Protein AF-A0A9X8MH24-F1 (afdb_monomer_lite)

Radius of gyration: 33.84 Å; chains: 1; bounding box: 74×64×94 Å

pLDDT: mean 85.27, std 13.79, range [36.75, 98.56]

Sequence (256 aa):
MKVTTANVTRLTLTELAEFSLDPVTVILEDYAKGQGKIIIECYGSSWSSYWGAMGGRSVAQFFIDCDSDYLIGCMSHVSQKRFDSEALKQVMKRALLAARRDYSMWGKSPASVDRFQLLPLDAGAARNAFDELDSIYDGYEFYNLPSHLMEAFFGIDWMTYASQYGQVPNDDYLYLERIVKAVQAGLAESLKSASNMAENEAQDPVKAKFLLDFAEYLRAEAERIGNGHQAGLLYAADRAAAQAYQADRSLIPSRQ

Secondary structure (DSSP, 8-state):
--------EEEEE---GGGT---EEEEEEEEETTEEEEEEEETTEEEEEEES--TT--HHHHHHHS-HHHHHHHH----SEEE-HHHHHHHHHHHHHHHHH-GGGTTS--TT-TT-------HHHHHHHHHHHHHS-TT--GGGS-HHHHHHHH-TTHHHHHHHHTEEE-HHHHHHHHHHHHHHHHHHHHHHHHHHHHHHHHS-HHHHHHHHHHHHHHHHHHHHS-TTSHHHHHHHHHHHHHHHHHH-GGGSPP--

Organism: NCBI:txid243924

Structure (mmCIF, N/CA/C/O backbone):
data_AF-A0A9X8MH24-F1
#
_entry.id   AF-A0A9X8MH24-F1
#
loop_
_atom_site.group_PDB
_atom_site.id
_atom_site.type_symbol
_atom_site.label_atom_id
_atom_site.label_alt_id
_atom_site.label_comp_id
_atom_site.label_asym_id
_atom_site.label_entity_id
_atom_site.label_seq_id
_atom_site.pdbx_PDB_ins_code
_atom_site.Cartn_x
_atom_site.Cartn_y
_atom_site.Cartn_z
_atom_site.occupancy
_atom_site.B_iso_or_equiv
_atom_site.auth_seq_id
_atom_site.auth_comp_id
_atom_site.auth_asym_id
_atom_site.auth_atom_id
_atom_site.pdbx_PDB_model_num
ATOM 1 N N . MET A 1 1 ? -17.963 28.068 18.182 1.00 75.31 1 MET A N 1
ATOM 2 C CA . MET A 1 1 ? -17.110 26.873 18.003 1.00 75.31 1 MET A CA 1
ATOM 3 C C . MET A 1 1 ? -17.752 25.723 18.757 1.00 75.31 1 MET A C 1
ATOM 5 O O . MET A 1 1 ? -18.068 25.909 19.924 1.00 75.31 1 MET A O 1
ATOM 9 N N . LYS A 1 2 ? -18.004 24.586 18.100 1.00 83.19 2 LYS A N 1
ATOM 10 C CA . LYS A 1 2 ? -18.489 23.368 18.763 1.00 83.19 2 LYS A CA 1
ATOM 11 C C . LYS A 1 2 ? -17.319 22.393 18.845 1.00 83.19 2 LYS A C 1
ATOM 13 O O . LYS A 1 2 ? -16.708 22.116 17.820 1.00 83.19 2 LYS A O 1
ATOM 18 N N . VAL A 1 3 ? -17.000 21.931 20.049 1.00 90.31 3 VAL A N 1
ATOM 19 C CA . VAL A 1 3 ? -15.934 20.954 20.303 1.00 90.31 3 VAL A CA 1
ATOM 20 C C . VAL A 1 3 ? -16.594 19.627 20.646 1.00 90.31 3 VAL A C 1
ATOM 22 O O . VAL A 1 3 ? -17.512 19.590 21.465 1.00 90.31 3 VAL A O 1
ATOM 25 N N . THR A 1 4 ? -16.154 18.555 19.998 1.00 87.75 4 THR A N 1
ATOM 26 C CA . THR A 1 4 ? -16.614 17.187 20.250 1.00 87.75 4 THR A CA 1
ATOM 27 C C . THR A 1 4 ? -15.407 16.288 20.453 1.00 87.75 4 THR A C 1
ATOM 29 O O . THR A 1 4 ? -14.382 16.478 19.803 1.00 87.75 4 THR A O 1
ATOM 32 N N . THR A 1 5 ? -15.532 15.319 21.351 1.00 86.19 5 THR A N 1
ATOM 33 C CA . THR A 1 5 ? -14.516 14.298 21.614 1.00 86.19 5 THR A CA 1
ATOM 34 C C . THR A 1 5 ? -14.983 12.958 21.053 1.00 86.19 5 THR A C 1
ATOM 36 O O . THR A 1 5 ? -16.178 12.658 21.073 1.00 86.19 5 THR A O 1
ATOM 39 N N . ALA A 1 6 ? -14.046 12.164 20.543 1.00 86.25 6 ALA A N 1
ATOM 40 C CA . ALA A 1 6 ? -14.285 10.821 20.024 1.00 86.25 6 ALA A CA 1
ATOM 41 C C . ALA A 1 6 ? -13.179 9.877 20.511 1.00 86.25 6 ALA A C 1
ATOM 43 O O . ALA A 1 6 ? -12.064 10.318 20.796 1.00 86.25 6 ALA A O 1
ATOM 44 N N . ASN A 1 7 ? -13.503 8.590 20.625 1.00 87.62 7 ASN A N 1
ATOM 45 C CA . ASN A 1 7 ? -12.527 7.545 20.916 1.00 87.62 7 ASN A CA 1
ATOM 46 C C . ASN A 1 7 ? -12.036 6.947 19.598 1.00 87.62 7 ASN A C 1
ATOM 48 O O . ASN A 1 7 ? -12.841 6.677 18.710 1.00 87.62 7 ASN A O 1
ATOM 52 N N . VAL A 1 8 ? -10.731 6.707 19.506 1.00 93.69 8 VAL A N 1
ATOM 53 C CA . VAL A 1 8 ? -10.097 6.074 18.345 1.00 93.69 8 VAL A CA 1
ATOM 54 C C . VAL A 1 8 ? -9.348 4.826 18.783 1.00 93.69 8 VAL A C 1
ATOM 56 O O . VAL A 1 8 ? -8.803 4.773 19.889 1.00 93.69 8 VAL A O 1
ATOM 59 N N . THR A 1 9 ? -9.288 3.827 17.911 1.00 94.69 9 THR A N 1
ATOM 60 C CA . THR A 1 9 ? -8.440 2.654 18.127 1.00 94.69 9 THR A CA 1
ATOM 61 C C . THR A 1 9 ? -7.095 2.911 17.475 1.00 94.69 9 THR A C 1
ATOM 63 O O . THR A 1 9 ? -7.018 3.110 16.266 1.00 94.69 9 THR A O 1
ATOM 66 N N . ARG A 1 10 ? -6.026 2.901 18.273 1.00 96.75 10 ARG A N 1
ATOM 67 C CA . ARG A 1 10 ? -4.652 3.018 17.783 1.00 96.75 10 ARG A CA 1
ATOM 68 C C . ARG A 1 10 ? -3.931 1.688 17.953 1.00 96.75 10 ARG A C 1
ATOM 70 O O . ARG A 1 10 ? -3.832 1.183 19.067 1.00 96.75 10 ARG A O 1
ATOM 77 N N . LEU A 1 11 ? -3.395 1.168 16.859 1.00 96.88 11 LEU A N 1
ATOM 78 C CA . LEU A 1 11 ? -2.542 -0.012 16.815 1.00 96.88 11 LEU A CA 1
ATOM 79 C C . LEU A 1 11 ? -1.128 0.410 16.416 1.00 96.88 11 LEU A C 1
ATOM 81 O O . LEU A 1 11 ? -0.948 1.276 15.561 1.00 96.88 11 LEU A O 1
ATOM 85 N N . THR A 1 12 ? -0.131 -0.224 17.021 1.00 97.62 12 THR A N 1
ATOM 86 C CA . THR A 1 12 ? 1.262 -0.132 16.577 1.00 97.62 12 THR A CA 1
ATOM 87 C C . THR A 1 12 ? 1.673 -1.526 16.131 1.00 97.62 12 THR A C 1
ATOM 89 O O . THR A 1 12 ? 1.706 -2.443 16.948 1.00 97.62 12 THR A O 1
ATOM 92 N N . LEU A 1 13 ? 1.958 -1.688 14.845 1.00 97.75 13 LEU A N 1
ATOM 93 C CA . LEU A 1 13 ? 2.439 -2.932 14.262 1.00 97.75 13 LEU A CA 1
ATOM 94 C C . LEU A 1 13 ? 3.968 -2.910 14.276 1.00 97.75 13 LEU A C 1
ATOM 96 O O . LEU A 1 13 ? 4.592 -2.023 13.692 1.00 97.75 13 LEU A O 1
ATOM 100 N N . THR A 1 14 ? 4.565 -3.870 14.971 1.00 96.44 14 THR A N 1
ATOM 101 C CA . THR A 1 14 ? 6.017 -4.039 15.102 1.00 96.44 14 THR A CA 1
ATOM 102 C C . THR A 1 14 ? 6.442 -5.389 14.533 1.00 96.44 14 THR A C 1
ATOM 104 O O . THR A 1 14 ? 5.598 -6.191 14.150 1.00 96.44 14 THR A O 1
ATOM 107 N N . GLU A 1 15 ? 7.753 -5.641 14.470 1.00 95.50 15 GLU A N 1
ATOM 108 C CA . GLU A 1 15 ? 8.309 -6.927 14.007 1.00 95.50 15 GLU A CA 1
ATOM 109 C C . GLU A 1 15 ? 7.929 -7.282 12.553 1.00 95.50 15 GLU A C 1
ATOM 111 O O . GLU A 1 15 ? 7.797 -8.441 12.176 1.00 95.50 15 GLU A O 1
ATOM 116 N N . LEU A 1 16 ? 7.819 -6.267 11.690 1.00 95.75 16 LEU A N 1
ATOM 117 C CA . LEU A 1 16 ? 7.390 -6.388 10.290 1.00 95.75 16 LEU A CA 1
ATOM 118 C C . LEU A 1 16 ? 8.526 -6.777 9.325 1.00 95.75 16 LEU A C 1
ATOM 120 O O . LEU A 1 16 ? 8.563 -6.334 8.175 1.00 95.75 16 LEU A O 1
ATOM 124 N N . ALA A 1 17 ? 9.463 -7.612 9.780 1.00 92.12 17 ALA A N 1
ATOM 125 C CA . ALA A 1 17 ? 10.618 -8.025 8.980 1.00 92.12 17 ALA A CA 1
ATOM 126 C C . ALA A 1 17 ? 10.202 -8.766 7.694 1.00 92.12 17 ALA A C 1
ATOM 128 O O . ALA A 1 17 ? 10.813 -8.559 6.648 1.00 92.12 17 ALA A O 1
ATOM 129 N N . GLU A 1 18 ? 9.118 -9.550 7.745 1.00 94.25 18 GLU A N 1
ATOM 130 C CA . GLU A 1 18 ? 8.542 -10.239 6.578 1.00 94.25 18 GLU A CA 1
ATOM 131 C C . GLU A 1 18 ? 8.136 -9.264 5.461 1.00 94.25 18 GLU A C 1
ATOM 133 O O . GLU A 1 18 ? 8.341 -9.539 4.281 1.00 94.25 18 GLU A O 1
ATOM 138 N N . PHE A 1 19 ? 7.633 -8.084 5.827 1.00 94.56 19 PHE A N 1
ATOM 139 C CA . PHE A 1 19 ? 7.246 -7.040 4.878 1.00 94.56 19 PHE A CA 1
ATOM 140 C C . PHE A 1 19 ? 8.411 -6.099 4.532 1.00 94.56 19 PHE A C 1
ATOM 142 O O . PHE A 1 19 ? 8.291 -5.268 3.629 1.00 94.56 19 PHE A O 1
ATOM 149 N N . SER A 1 20 ? 9.553 -6.223 5.220 1.00 95.69 20 SER A N 1
ATOM 150 C CA . SER A 1 20 ? 10.682 -5.287 5.131 1.00 95.69 20 SER A CA 1
ATOM 151 C C . SER A 1 20 ? 10.230 -3.833 5.334 1.00 95.69 20 SER A C 1
ATOM 153 O O . SER A 1 20 ? 10.484 -2.972 4.486 1.00 95.69 20 SER A O 1
ATOM 155 N N . LEU A 1 21 ? 9.498 -3.596 6.429 1.00 97.06 21 LEU A N 1
ATOM 156 C CA . LEU A 1 21 ? 8.941 -2.296 6.808 1.00 97.06 21 LEU A CA 1
ATOM 157 C C . LEU A 1 21 ? 9.417 -1.854 8.192 1.00 97.06 21 LEU A C 1
ATOM 159 O O . LEU A 1 21 ? 9.656 -2.674 9.081 1.00 97.06 21 LEU A O 1
ATOM 163 N N . ASP A 1 22 ? 9.464 -0.538 8.378 1.00 96.38 22 ASP A N 1
ATOM 164 C CA . ASP A 1 22 ? 9.492 0.095 9.694 1.00 96.38 22 ASP A CA 1
ATOM 165 C C . ASP A 1 22 ? 8.182 -0.161 10.462 1.00 96.38 22 ASP A C 1
ATOM 167 O O . ASP A 1 22 ? 7.175 -0.552 9.863 1.00 96.38 22 ASP A O 1
ATOM 171 N N . PRO A 1 23 ? 8.151 0.074 11.788 1.00 97.56 23 PRO A N 1
ATOM 172 C CA . PRO A 1 23 ? 6.915 0.001 12.554 1.00 97.56 23 PRO A CA 1
ATOM 173 C C . PRO A 1 23 ? 5.806 0.873 11.956 1.00 97.56 23 PRO A C 1
ATOM 175 O O . PRO A 1 23 ? 6.010 2.058 11.680 1.00 97.56 23 PRO A O 1
ATOM 178 N N . VAL A 1 24 ? 4.616 0.290 11.813 1.00 98.50 24 VAL A N 1
ATOM 179 C CA . VAL A 1 24 ? 3.450 0.956 11.223 1.00 98.50 24 VAL A CA 1
ATOM 180 C C . VAL A 1 24 ? 2.471 1.328 12.329 1.00 98.50 24 VAL A C 1
ATOM 182 O O . VAL A 1 24 ? 2.036 0.474 13.100 1.00 98.50 24 VAL A O 1
ATOM 185 N N . THR A 1 25 ? 2.088 2.599 12.414 1.00 98.56 25 THR A N 1
ATOM 186 C CA . THR A 1 25 ? 0.992 3.037 13.290 1.00 98.56 25 THR A CA 1
ATOM 187 C C . THR A 1 25 ? -0.302 3.081 12.491 1.00 98.56 25 THR A C 1
ATOM 189 O O . THR A 1 25 ? -0.350 3.677 11.421 1.00 98.56 25 THR A O 1
ATOM 192 N N . VAL A 1 26 ? -1.364 2.482 13.022 1.00 98.50 26 VAL A N 1
ATOM 193 C CA . VAL A 1 26 ? -2.697 2.479 12.413 1.00 98.50 26 VAL A CA 1
ATOM 194 C C . VAL A 1 26 ? -3.685 3.095 13.391 1.00 98.50 26 VAL A C 1
ATOM 196 O O . VAL A 1 26 ? -3.779 2.663 14.538 1.00 98.50 26 VAL A O 1
ATOM 199 N N . ILE A 1 27 ? -4.430 4.100 12.949 1.00 98.25 27 ILE A N 1
ATOM 200 C CA . ILE A 1 27 ? -5.485 4.751 13.725 1.00 98.25 27 ILE A CA 1
ATOM 201 C C . ILE A 1 27 ? -6.802 4.541 12.988 1.00 98.25 27 ILE A C 1
ATOM 203 O O . ILE A 1 27 ? -6.923 4.873 11.810 1.00 98.25 27 ILE A O 1
ATOM 207 N N . LEU A 1 28 ? -7.782 3.991 13.693 1.00 97.25 28 LEU A N 1
ATOM 208 C CA . LEU A 1 28 ? -9.110 3.675 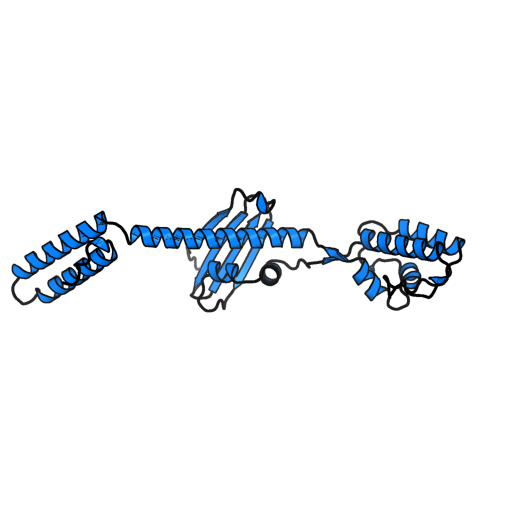13.186 1.00 97.25 28 LEU A CA 1
ATOM 209 C C . LEU A 1 28 ? -10.141 4.516 13.932 1.00 97.25 28 LEU A C 1
ATOM 211 O O . LEU A 1 28 ? -10.119 4.599 15.164 1.00 97.25 28 LEU A O 1
ATOM 215 N N . GLU A 1 29 ? -11.066 5.098 13.182 1.00 96.12 29 GLU A N 1
ATOM 216 C CA . GLU A 1 29 ? -12.185 5.857 13.723 1.00 96.12 29 GLU A CA 1
ATOM 217 C C . GLU A 1 29 ? -13.474 5.454 12.999 1.00 96.12 29 GLU A C 1
ATOM 219 O O . GLU A 1 29 ? -13.671 5.781 11.829 1.00 96.12 29 GLU A O 1
ATOM 224 N N . ASP A 1 30 ? -14.356 4.731 13.690 1.00 94.31 30 ASP A N 1
ATOM 225 C CA . ASP A 1 30 ? -15.700 4.411 13.205 1.00 94.31 30 ASP A CA 1
ATOM 226 C C . ASP A 1 30 ? -16.673 5.523 13.633 1.00 94.31 30 ASP A C 1
ATOM 228 O O . ASP A 1 30 ? -17.050 5.627 14.801 1.00 94.31 30 ASP A O 1
ATOM 232 N N . TYR A 1 31 ? -17.094 6.368 12.688 1.00 90.81 31 TYR A N 1
ATOM 233 C CA . TYR A 1 31 ? -17.999 7.494 12.954 1.00 90.81 31 TYR A CA 1
ATOM 234 C C . TYR A 1 31 ? -19.448 7.050 13.163 1.00 90.81 31 TYR A C 1
ATOM 236 O O . TYR A 1 31 ? -20.174 7.601 13.990 1.00 90.81 31 TYR A O 1
ATOM 244 N N . ALA A 1 32 ? -19.889 6.077 12.369 1.00 89.75 32 ALA A N 1
ATOM 245 C CA . ALA A 1 32 ? -21.222 5.496 12.422 1.00 89.75 32 ALA A CA 1
ATOM 246 C C . ALA A 1 32 ? -21.198 4.104 11.783 1.00 89.75 32 ALA A C 1
ATOM 248 O O . ALA A 1 32 ? -20.208 3.687 11.185 1.00 89.75 32 ALA A O 1
ATOM 249 N N . LYS A 1 33 ? -22.315 3.374 11.856 1.00 89.44 33 LYS A N 1
ATOM 250 C CA . LYS A 1 33 ? -22.421 2.067 11.201 1.00 89.44 33 LYS A CA 1
ATOM 251 C C . LYS A 1 33 ? -22.147 2.199 9.697 1.00 89.44 33 LYS A C 1
ATOM 253 O O . LYS A 1 33 ? -22.919 2.827 8.976 1.00 89.44 33 LYS A O 1
ATOM 258 N N . GLY A 1 34 ? -21.069 1.570 9.230 1.00 93.00 34 GLY A N 1
ATOM 259 C CA . GLY A 1 34 ? -20.639 1.629 7.836 1.00 93.00 34 GLY A CA 1
ATOM 260 C C . GLY A 1 34 ? -19.951 2.935 7.421 1.00 93.00 34 GLY A C 1
ATOM 261 O O . GLY A 1 34 ? -19.809 3.150 6.219 1.00 93.00 34 GLY A O 1
ATOM 262 N N . GLN A 1 35 ? -19.547 3.792 8.365 1.00 96.06 35 GLN A N 1
ATOM 263 C CA . GLN A 1 35 ? -18.816 5.034 8.100 1.00 96.06 35 GLN A CA 1
ATOM 264 C C . GLN A 1 35 ? -17.586 5.131 8.993 1.00 96.06 35 GLN A C 1
ATOM 266 O O . GLN A 1 35 ? -17.705 5.042 10.213 1.00 96.06 35 GLN A O 1
ATOM 271 N N . GLY A 1 36 ? -16.418 5.363 8.404 1.00 96.56 36 GLY A N 1
ATOM 272 C CA . GLY A 1 36 ? -15.190 5.413 9.181 1.00 96.56 36 GLY A CA 1
ATOM 273 C C . GLY A 1 36 ? -13.986 5.892 8.395 1.00 96.56 36 GLY A C 1
ATOM 274 O O . GLY A 1 36 ? -14.029 6.054 7.173 1.00 96.56 36 GLY A O 1
ATOM 275 N N . LYS A 1 37 ? -12.912 6.145 9.132 1.00 97.38 37 LYS A N 1
ATOM 276 C CA . LYS A 1 37 ? -11.639 6.641 8.630 1.00 97.38 37 LYS A CA 1
ATOM 277 C C . LYS A 1 37 ? -10.501 5.782 9.157 1.00 97.38 37 LYS A C 1
ATOM 279 O O . LYS A 1 37 ? -10.523 5.339 10.305 1.00 97.38 37 LYS A O 1
ATOM 284 N N . ILE A 1 38 ? -9.495 5.595 8.313 1.00 98.31 38 ILE A N 1
ATOM 285 C CA . ILE A 1 38 ? -8.201 5.046 8.704 1.00 98.31 38 ILE A CA 1
ATOM 286 C C . ILE A 1 38 ? -7.111 6.088 8.475 1.00 98.31 38 ILE A C 1
ATOM 288 O O . ILE A 1 38 ? -7.168 6.867 7.518 1.00 98.31 38 ILE A O 1
ATOM 292 N N . ILE A 1 39 ? -6.123 6.100 9.361 1.00 98.50 39 ILE A N 1
ATOM 293 C CA . ILE A 1 39 ? -4.852 6.798 9.184 1.00 98.50 39 ILE A CA 1
ATOM 294 C C . ILE A 1 39 ? -3.750 5.765 9.396 1.00 98.50 39 ILE A C 1
ATOM 296 O O . ILE A 1 39 ? -3.767 5.039 10.389 1.00 98.50 39 ILE A O 1
ATOM 300 N N . ILE A 1 40 ? -2.816 5.687 8.459 1.00 98.56 40 ILE A N 1
ATOM 301 C CA . ILE A 1 40 ? -1.670 4.784 8.497 1.00 98.56 40 ILE A CA 1
ATOM 302 C C . ILE A 1 40 ? -0.416 5.641 8.448 1.00 98.56 40 ILE A C 1
ATOM 304 O O . ILE A 1 40 ? -0.287 6.488 7.570 1.00 98.56 40 ILE A O 1
ATOM 308 N N . GLU A 1 41 ? 0.509 5.415 9.370 1.00 98.44 41 GLU A N 1
ATOM 309 C CA . GLU A 1 41 ? 1.784 6.120 9.436 1.00 98.44 41 GLU A CA 1
ATOM 310 C C . GLU A 1 41 ? 2.930 5.115 9.389 1.00 98.44 41 GLU A C 1
ATOM 312 O O . GLU A 1 41 ? 2.933 4.129 10.129 1.00 98.44 41 GLU A O 1
ATOM 317 N N . CYS A 1 42 ? 3.911 5.373 8.528 1.00 97.88 42 CYS A N 1
ATOM 318 C CA . CYS A 1 42 ? 5.121 4.568 8.400 1.00 97.88 42 CYS A CA 1
ATOM 319 C C . CYS A 1 42 ? 6.266 5.460 7.912 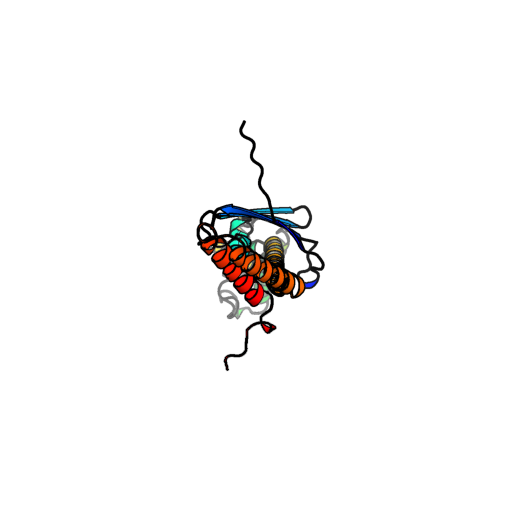1.00 97.88 42 CYS A C 1
ATOM 321 O O . CYS A 1 42 ? 6.078 6.251 6.989 1.00 97.88 42 CYS A O 1
ATOM 323 N N . TYR A 1 43 ? 7.437 5.354 8.546 1.00 93.88 43 TYR A N 1
ATOM 324 C CA . TYR A 1 43 ? 8.664 6.081 8.183 1.00 93.88 43 TYR A CA 1
ATOM 325 C C . TYR A 1 43 ? 8.453 7.575 7.842 1.00 93.88 43 TYR A C 1
ATOM 327 O O . TYR A 1 43 ? 8.752 8.050 6.748 1.00 93.88 43 TYR A O 1
ATOM 335 N N . GLY A 1 44 ? 7.863 8.335 8.772 1.00 92.44 44 GLY A N 1
ATOM 336 C CA . GLY A 1 44 ? 7.637 9.781 8.610 1.00 92.44 44 GLY A CA 1
ATOM 337 C C . GLY A 1 44 ? 6.569 10.175 7.580 1.00 92.44 44 GLY A C 1
ATOM 338 O O . GLY A 1 44 ? 6.290 11.361 7.427 1.00 92.44 44 GLY A O 1
ATOM 339 N N . SER A 1 45 ? 5.951 9.202 6.909 1.00 96.44 45 SER A N 1
ATOM 340 C CA . SER A 1 45 ? 4.843 9.399 5.976 1.00 96.44 45 SER A CA 1
ATOM 341 C C . SER A 1 45 ? 3.515 9.004 6.618 1.00 96.44 45 SER A C 1
ATOM 343 O O . SER A 1 45 ? 3.473 8.164 7.519 1.00 96.44 45 SER A O 1
ATOM 345 N N . SER A 1 46 ? 2.425 9.619 6.156 1.00 97.50 46 SER A N 1
ATOM 346 C CA . SER A 1 46 ? 1.068 9.349 6.632 1.00 97.50 46 SER A CA 1
ATOM 347 C C . SER A 1 46 ? 0.090 9.324 5.465 1.00 97.50 46 SER A C 1
ATOM 349 O O . SER A 1 46 ? 0.122 10.196 4.595 1.00 97.50 46 SER A O 1
ATOM 351 N N . TRP A 1 47 ? -0.798 8.337 5.473 1.00 98.19 47 TRP A N 1
ATOM 352 C CA . TRP A 1 47 ? -1.869 8.171 4.502 1.00 98.19 47 TRP A CA 1
ATOM 353 C C . TRP A 1 47 ? -3.191 8.052 5.237 1.00 98.19 47 TRP A C 1
ATOM 355 O O . TRP A 1 47 ? -3.274 7.430 6.294 1.00 98.19 47 TRP A O 1
ATOM 365 N N . SER A 1 48 ? -4.249 8.635 4.683 1.00 97.69 48 SER A N 1
ATOM 366 C CA . SER A 1 48 ? -5.571 8.523 5.286 1.00 97.69 48 SER A CA 1
ATOM 367 C C . SER A 1 48 ? -6.644 8.372 4.233 1.00 97.69 48 SER A C 1
ATOM 369 O O . SER A 1 48 ? -6.542 8.952 3.153 1.00 97.69 48 SER A O 1
ATOM 371 N N . SER A 1 49 ? -7.684 7.619 4.568 1.00 98.00 49 SER A N 1
ATOM 372 C CA . SER A 1 49 ? -8.864 7.511 3.725 1.00 98.00 49 SER A CA 1
ATOM 373 C C . SER A 1 49 ? -10.124 7.372 4.562 1.00 98.00 49 SER A C 1
ATOM 375 O O . SER A 1 49 ? -10.086 6.902 5.702 1.00 98.00 49 SER A O 1
ATOM 377 N N . TYR A 1 50 ? -11.231 7.836 3.994 1.00 97.69 50 TYR A N 1
ATOM 378 C CA . TYR A 1 50 ? -12.551 7.825 4.602 1.00 97.69 50 TYR A CA 1
ATOM 379 C C . TYR A 1 50 ? -13.527 7.100 3.686 1.00 97.69 50 TYR A C 1
ATOM 381 O O . TYR A 1 50 ? -13.571 7.355 2.481 1.00 97.69 50 TYR A O 1
ATOM 389 N N . TRP A 1 51 ? -14.381 6.278 4.286 1.00 97.75 51 TRP A N 1
ATOM 390 C CA . TRP A 1 51 ? -15.466 5.602 3.595 1.00 97.75 51 TRP A CA 1
ATOM 391 C C . TRP A 1 51 ? -16.792 5.911 4.277 1.00 97.75 51 TRP A C 1
ATOM 393 O O . TRP A 1 51 ? -16.954 5.693 5.475 1.00 97.75 51 TRP A O 1
ATOM 403 N N . GLY A 1 52 ? -17.763 6.388 3.494 1.00 96.31 52 GLY A N 1
ATOM 404 C CA . GLY A 1 52 ? -19.122 6.688 3.962 1.00 96.31 52 GLY A CA 1
ATOM 405 C C . GLY A 1 52 ? -20.146 5.569 3.729 1.00 96.31 52 GLY A C 1
ATOM 406 O O . GLY A 1 52 ? -21.313 5.733 4.080 1.00 96.31 52 GLY A O 1
ATOM 407 N N . ALA A 1 53 ? -19.746 4.463 3.095 1.00 93.56 53 ALA A N 1
ATOM 408 C CA . ALA A 1 53 ? -20.651 3.384 2.696 1.00 93.56 53 ALA A CA 1
ATOM 409 C C . ALA A 1 53 ? -19.970 2.000 2.728 1.00 93.56 53 ALA A C 1
ATOM 411 O O . ALA A 1 53 ? -19.792 1.352 1.702 1.00 93.56 53 ALA A O 1
ATOM 412 N N . MET A 1 54 ? -19.610 1.516 3.918 1.00 95.62 54 MET A N 1
ATOM 413 C CA . MET A 1 54 ? -18.909 0.232 4.112 1.00 95.62 54 MET A CA 1
ATOM 414 C C . MET A 1 54 ? -19.842 -0.985 4.282 1.00 95.62 54 MET A C 1
ATOM 416 O O . MET A 1 54 ? -19.402 -2.073 4.658 1.00 95.62 54 MET A O 1
ATOM 420 N N . GLY A 1 55 ? -21.147 -0.837 4.023 1.00 89.94 55 GLY A N 1
ATOM 421 C CA . GLY A 1 55 ? -22.113 -1.945 4.120 1.00 89.94 55 GLY A CA 1
ATOM 422 C C . GLY A 1 55 ? -22.379 -2.424 5.553 1.00 89.94 55 GLY A C 1
ATOM 423 O O . GLY A 1 55 ? -22.708 -3.582 5.774 1.00 89.94 55 GLY A O 1
ATOM 424 N N . GLY A 1 56 ? -22.210 -1.541 6.541 1.00 90.88 56 GLY A N 1
ATOM 425 C CA . GLY A 1 56 ? -22.427 -1.840 7.959 1.00 90.88 56 GLY A CA 1
ATOM 426 C C . GLY A 1 56 ? -21.257 -2.509 8.684 1.00 90.88 56 GLY A C 1
ATOM 427 O O . GLY A 1 56 ? -21.385 -2.755 9.882 1.00 90.88 56 GLY A O 1
ATOM 428 N N . ARG A 1 57 ? -20.146 -2.755 7.982 1.00 93.38 57 ARG A N 1
ATOM 429 C CA . ARG A 1 57 ? -18.856 -3.172 8.549 1.00 93.38 57 ARG A CA 1
ATOM 430 C C . ARG A 1 57 ? -18.179 -2.024 9.303 1.00 93.38 57 ARG A C 1
ATOM 432 O O . ARG A 1 57 ? -18.469 -0.856 9.023 1.00 93.38 57 ARG A O 1
ATOM 439 N N . SER A 1 58 ? -17.276 -2.365 10.222 1.00 94.81 58 SER A N 1
ATOM 440 C CA . SER A 1 58 ? -16.293 -1.407 10.745 1.00 94.81 58 SER A CA 1
ATOM 441 C C . SER A 1 58 ? -15.222 -1.106 9.699 1.00 94.81 58 SER A C 1
ATOM 443 O O . SER A 1 58 ? -15.039 -1.872 8.746 1.00 94.81 58 SER A O 1
ATOM 445 N N . VAL A 1 59 ? -14.476 -0.019 9.891 1.00 96.81 59 VAL A N 1
ATOM 446 C CA . VAL A 1 59 ? -13.360 0.335 9.006 1.00 96.81 59 VAL A CA 1
ATOM 447 C C . VAL A 1 59 ? -12.292 -0.761 8.964 1.00 96.81 59 VAL A C 1
ATOM 449 O O . VAL A 1 59 ? -11.777 -1.058 7.892 1.00 96.81 59 VAL A O 1
ATOM 452 N N . ALA A 1 60 ? -12.023 -1.438 10.086 1.00 97.00 60 ALA A N 1
ATOM 453 C CA . ALA A 1 60 ? -11.064 -2.542 10.131 1.00 97.00 60 ALA A CA 1
ATOM 454 C C . ALA A 1 60 ? -11.499 -3.723 9.249 1.00 97.00 60 ALA A C 1
ATOM 456 O O . ALA A 1 60 ? -10.716 -4.210 8.440 1.00 97.00 60 ALA A O 1
ATOM 457 N N . GLN A 1 61 ? -12.758 -4.152 9.375 1.00 96.81 61 GLN A N 1
ATOM 458 C CA . GLN A 1 61 ? -13.319 -5.238 8.564 1.00 96.81 61 GLN A CA 1
ATOM 459 C C . GLN A 1 61 ? -13.323 -4.872 7.079 1.00 96.81 61 GLN A C 1
ATOM 461 O O . GLN A 1 61 ? -12.894 -5.655 6.241 1.00 96.81 61 GLN A O 1
ATOM 466 N N . PHE A 1 62 ? -13.771 -3.656 6.761 1.00 97.44 62 PHE A N 1
ATOM 467 C CA . PHE A 1 62 ? -13.796 -3.165 5.391 1.00 97.44 62 PHE A CA 1
ATOM 468 C C . PHE A 1 62 ? -12.397 -3.151 4.761 1.00 97.44 62 PHE A C 1
ATOM 470 O O . PHE A 1 62 ? -12.234 -3.613 3.637 1.00 97.44 62 PHE A O 1
ATOM 477 N N . PHE A 1 63 ? -11.390 -2.672 5.495 1.00 98.00 63 PHE A N 1
ATOM 478 C CA . PHE A 1 63 ? -10.013 -2.593 5.012 1.00 98.00 63 PHE A CA 1
ATOM 479 C C . PHE A 1 63 ? -9.396 -3.977 4.755 1.00 98.00 63 PHE A C 1
ATOM 481 O O . PHE A 1 63 ? -8.680 -4.157 3.774 1.00 98.00 63 PHE A O 1
ATOM 488 N N . ILE A 1 64 ? -9.684 -4.968 5.605 1.00 98.06 64 ILE A N 1
ATOM 489 C CA . ILE A 1 64 ? -9.221 -6.353 5.409 1.00 98.06 64 ILE A CA 1
ATOM 490 C C . ILE A 1 64 ? -9.815 -6.964 4.132 1.00 98.06 64 ILE A C 1
ATOM 492 O O . ILE A 1 64 ? -9.106 -7.648 3.401 1.00 98.06 64 ILE A O 1
ATOM 496 N N . ASP A 1 65 ? -11.096 -6.712 3.861 1.00 96.88 65 ASP A N 1
ATOM 497 C CA . ASP A 1 65 ? -11.818 -7.326 2.738 1.00 96.88 65 ASP A CA 1
ATOM 498 C C . ASP A 1 65 ? -11.476 -6.707 1.369 1.00 96.88 65 ASP A C 1
ATOM 500 O O . ASP A 1 65 ? -11.800 -7.281 0.327 1.00 96.88 65 ASP A O 1
ATOM 504 N N . CYS A 1 66 ? -10.908 -5.502 1.352 1.00 97.50 66 CYS A N 1
ATOM 505 C CA . CYS A 1 66 ? -10.604 -4.778 0.124 1.00 97.50 66 CYS A CA 1
ATOM 506 C C . CYS A 1 66 ? -9.283 -5.221 -0.513 1.00 97.50 66 CYS A C 1
ATOM 508 O O . CYS A 1 66 ? -8.321 -5.572 0.163 1.00 97.50 66 CYS A O 1
ATOM 510 N N . ASP A 1 67 ? -9.224 -5.124 -1.840 1.00 97.25 67 ASP A N 1
ATOM 511 C CA . ASP A 1 67 ? -7.991 -5.341 -2.589 1.00 97.25 67 ASP A CA 1
ATOM 512 C C . ASP A 1 67 ? -6.985 -4.199 -2.362 1.00 97.25 67 ASP A C 1
ATOM 514 O O . ASP A 1 67 ? -7.369 -3.030 -2.217 1.00 97.25 67 ASP A O 1
ATOM 518 N N . SER A 1 68 ? -5.694 -4.538 -2.351 1.00 96.69 68 SER A N 1
ATOM 519 C CA . SER A 1 68 ? -4.619 -3.573 -2.127 1.00 96.69 68 SER A CA 1
ATOM 520 C C . SER A 1 68 ? -4.619 -2.441 -3.149 1.00 96.69 68 SER A C 1
ATOM 522 O O . SER A 1 68 ? -4.394 -1.295 -2.761 1.00 96.69 68 SER A O 1
ATOM 524 N N . ASP A 1 69 ? -4.929 -2.714 -4.418 1.00 96.50 69 ASP A N 1
ATOM 525 C CA . ASP A 1 69 ? -4.927 -1.706 -5.477 1.00 96.50 69 ASP A CA 1
ATOM 526 C C . ASP A 1 69 ? -5.983 -0.632 -5.208 1.00 96.50 69 ASP A C 1
ATOM 528 O O . ASP A 1 69 ? -5.718 0.568 -5.332 1.00 96.50 69 ASP A O 1
ATOM 532 N N . TYR A 1 70 ? -7.174 -1.063 -4.784 1.00 97.31 70 TYR A N 1
ATOM 533 C CA . TYR A 1 70 ? -8.259 -0.163 -4.405 1.00 97.31 70 TYR A CA 1
ATOM 534 C C . TYR A 1 70 ? -7.866 0.702 -3.203 1.00 97.31 70 TYR A C 1
ATOM 536 O O . TYR A 1 70 ? -8.035 1.922 -3.233 1.00 97.31 70 TYR A O 1
ATOM 544 N N . LEU A 1 71 ? -7.312 0.084 -2.157 1.00 97.94 71 LEU A N 1
ATOM 545 C CA . LEU A 1 71 ? -6.918 0.789 -0.937 1.00 97.94 71 LEU A CA 1
ATOM 546 C C . LEU A 1 71 ? -5.812 1.810 -1.203 1.00 97.94 71 LEU A C 1
ATOM 548 O O . LEU A 1 71 ? -5.904 2.945 -0.733 1.00 97.94 71 LEU A O 1
ATOM 552 N N . ILE A 1 72 ? -4.806 1.435 -1.995 1.00 97.62 72 ILE A N 1
ATOM 553 C CA . ILE A 1 72 ? -3.740 2.338 -2.434 1.00 97.62 72 ILE A CA 1
ATOM 554 C C . ILE A 1 72 ? -4.335 3.520 -3.195 1.00 97.62 72 ILE A C 1
ATOM 556 O O . ILE A 1 72 ? -4.036 4.660 -2.845 1.00 97.62 72 ILE A O 1
ATOM 560 N N . GLY A 1 73 ? -5.224 3.275 -4.162 1.00 96.81 73 GLY A N 1
ATOM 561 C CA . GLY A 1 73 ? -5.877 4.337 -4.933 1.00 96.81 73 GLY A CA 1
ATOM 562 C C . GLY A 1 73 ? -6.744 5.281 -4.088 1.00 96.81 73 GLY A C 1
ATOM 563 O O . GLY A 1 73 ? -6.915 6.446 -4.436 1.00 96.81 73 GLY A O 1
ATOM 564 N N . CYS A 1 74 ? -7.275 4.813 -2.956 1.00 96.38 74 CYS A N 1
ATOM 565 C CA . CYS A 1 74 ? -8.009 5.645 -1.998 1.00 96.38 74 CYS A CA 1
ATOM 566 C C . CYS A 1 74 ? -7.108 6.473 -1.064 1.00 96.38 74 CYS A C 1
ATOM 568 O O . CYS A 1 74 ? -7.606 7.390 -0.407 1.00 96.38 74 CYS A O 1
ATOM 570 N N . MET A 1 75 ? -5.822 6.137 -0.958 1.00 94.81 75 MET A N 1
ATOM 571 C CA . MET A 1 75 ? -4.868 6.733 -0.014 1.00 94.81 75 MET A CA 1
ATOM 572 C C . MET A 1 75 ? -3.769 7.558 -0.693 1.00 94.81 75 MET A C 1
ATOM 574 O O . MET A 1 75 ? -3.176 8.433 -0.062 1.00 94.81 75 MET A O 1
ATOM 578 N N . SER A 1 76 ? -3.475 7.274 -1.960 1.00 94.31 76 SER A N 1
ATOM 579 C CA . SER A 1 76 ? -2.409 7.889 -2.743 1.00 94.31 76 SER A CA 1
ATOM 580 C C . SER A 1 76 ? -2.765 7.889 -4.233 1.00 94.31 76 SER A C 1
ATOM 582 O O . SER A 1 76 ? -3.568 7.087 -4.698 1.00 94.31 76 SER A O 1
ATOM 584 N N . HIS A 1 77 ? -2.125 8.773 -4.999 1.00 90.56 77 HIS A N 1
ATOM 585 C CA . HIS A 1 77 ? -2.232 8.823 -6.465 1.00 90.56 77 HIS A CA 1
ATOM 586 C C . HIS A 1 77 ? -1.050 8.130 -7.161 1.00 90.56 77 HIS A C 1
ATOM 588 O O . HIS A 1 77 ? -0.800 8.348 -8.346 1.00 90.56 77 HIS A O 1
ATOM 594 N N . VAL A 1 78 ? -0.287 7.325 -6.418 1.00 93.88 78 VAL A N 1
ATOM 595 C CA . VAL A 1 78 ? 0.866 6.600 -6.948 1.00 93.88 78 VAL A CA 1
ATOM 596 C C . VAL A 1 78 ? 0.412 5.497 -7.908 1.00 93.88 78 VAL A C 1
ATOM 598 O O . VAL A 1 78 ? -0.453 4.683 -7.589 1.00 93.88 78 VAL A O 1
ATOM 601 N N . SER A 1 79 ? 0.990 5.469 -9.106 1.00 92.88 79 SER A N 1
ATOM 602 C CA . SER A 1 79 ? 0.710 4.449 -10.117 1.00 92.88 79 SER A CA 1
ATOM 603 C C . SER A 1 79 ? 1.550 3.191 -9.892 1.00 92.88 79 SER A C 1
ATOM 605 O O . SER A 1 79 ? 2.706 3.286 -9.489 1.00 92.88 79 SER A O 1
ATOM 607 N N . GLN A 1 80 ? 1.011 2.018 -10.243 1.00 94.06 80 GLN A N 1
ATOM 608 C CA . GLN A 1 80 ? 1.720 0.723 -10.187 1.00 94.06 80 GLN A CA 1
ATOM 609 C C . GLN A 1 80 ? 3.029 0.699 -10.976 1.00 94.06 80 GLN A C 1
ATOM 611 O O . GLN A 1 80 ? 3.979 -0.005 -10.632 1.00 94.06 80 GLN A O 1
ATOM 616 N N . LYS A 1 81 ? 3.061 1.453 -12.071 1.00 93.25 81 LYS A N 1
ATOM 617 C CA . LYS A 1 81 ? 4.214 1.578 -12.951 1.00 93.25 81 LYS A CA 1
ATOM 618 C C . LYS A 1 81 ? 4.588 3.038 -13.078 1.00 93.25 81 LYS A C 1
ATOM 620 O O . LYS A 1 81 ? 3.706 3.898 -13.113 1.00 93.25 81 LYS A O 1
ATOM 625 N N . ARG A 1 82 ? 5.882 3.301 -13.197 1.00 91.94 82 ARG A N 1
ATOM 626 C CA . ARG A 1 82 ? 6.418 4.620 -13.532 1.00 91.94 82 ARG A CA 1
ATOM 627 C C . ARG A 1 82 ? 7.236 4.531 -14.809 1.00 91.94 82 ARG A C 1
ATOM 629 O O . ARG A 1 82 ? 7.737 3.462 -15.158 1.00 91.94 82 ARG A O 1
ATOM 636 N N . PHE A 1 83 ? 7.347 5.655 -15.501 1.00 91.69 83 PHE A N 1
ATOM 637 C CA . PHE A 1 83 ? 8.268 5.764 -16.619 1.00 91.69 83 PHE A CA 1
ATOM 638 C C . PHE A 1 83 ? 9.715 5.840 -16.106 1.00 91.69 83 PHE A C 1
ATOM 640 O O . PHE A 1 83 ? 9.986 6.445 -15.066 1.00 91.69 83 PHE A O 1
ATOM 647 N N . ASP A 1 84 ? 10.625 5.211 -16.836 1.00 91.12 84 ASP A N 1
ATOM 648 C CA . ASP A 1 84 ? 12.052 5.152 -16.568 1.00 91.12 84 ASP A CA 1
ATOM 649 C C . ASP A 1 84 ? 12.823 5.231 -17.894 1.00 91.12 84 ASP A C 1
ATOM 651 O O . ASP A 1 84 ? 12.757 4.336 -18.748 1.00 91.12 84 ASP A O 1
ATOM 655 N N . SER A 1 85 ? 13.526 6.350 -18.079 1.00 90.38 85 SER A N 1
ATOM 656 C CA . SER A 1 85 ? 14.279 6.636 -19.299 1.00 90.38 85 SER A CA 1
ATOM 657 C C . SER A 1 85 ? 15.452 5.675 -19.499 1.00 90.38 85 SER A C 1
ATOM 659 O O . SER A 1 85 ? 15.755 5.320 -20.640 1.00 90.38 85 SER A O 1
ATOM 661 N N . GLU A 1 86 ? 16.071 5.197 -18.419 1.00 90.12 86 GLU A N 1
ATOM 662 C CA . GLU A 1 86 ? 17.194 4.262 -18.482 1.00 90.12 86 GLU A CA 1
ATOM 663 C C . GLU A 1 86 ? 16.705 2.867 -18.892 1.00 90.12 86 GLU A C 1
ATOM 665 O O . GLU A 1 86 ? 17.297 2.229 -19.769 1.00 90.12 86 GLU A O 1
ATOM 670 N N . ALA A 1 87 ? 15.564 2.419 -18.360 1.00 89.50 87 ALA A N 1
ATOM 671 C CA . ALA A 1 87 ? 14.942 1.171 -18.803 1.00 89.50 87 ALA A CA 1
ATOM 672 C C . ALA A 1 87 ? 14.618 1.202 -20.309 1.00 89.50 87 ALA A C 1
ATOM 674 O O . ALA A 1 87 ? 14.967 0.268 -21.042 1.00 89.50 87 ALA A O 1
ATOM 675 N N . LEU A 1 88 ? 14.022 2.300 -20.792 1.00 90.69 88 LEU A N 1
ATOM 676 C CA . LEU A 1 88 ? 13.735 2.494 -22.216 1.00 90.69 88 LEU A CA 1
ATOM 677 C C . LEU A 1 88 ? 15.018 2.447 -23.060 1.00 90.69 88 LEU A C 1
ATOM 679 O O . LEU A 1 88 ? 15.106 1.684 -24.028 1.00 90.69 88 LEU A O 1
ATOM 683 N N . LYS A 1 89 ? 16.039 3.212 -22.663 1.00 90.31 89 LYS A N 1
ATOM 684 C CA . LYS A 1 89 ? 17.353 3.269 -23.317 1.00 90.31 89 LYS A CA 1
ATOM 685 C C . LYS A 1 89 ? 17.996 1.888 -23.428 1.00 90.31 89 LYS A C 1
ATOM 687 O O . LYS A 1 89 ? 18.490 1.523 -24.497 1.00 90.31 89 LYS A O 1
ATOM 692 N N . GLN A 1 90 ? 17.949 1.074 -22.375 1.00 89.06 90 GLN A N 1
ATOM 693 C CA . GLN A 1 90 ? 18.488 -0.290 -22.399 1.00 89.06 90 GLN A CA 1
ATOM 694 C C . GLN A 1 90 ? 17.743 -1.207 -23.374 1.00 89.06 90 GLN A C 1
ATOM 696 O O . GLN A 1 90 ? 18.361 -2.056 -24.027 1.00 89.06 90 GLN A O 1
ATOM 701 N N . VAL A 1 91 ? 16.420 -1.071 -23.495 1.00 87.44 91 VAL A N 1
ATOM 702 C CA . VAL A 1 91 ? 15.642 -1.809 -24.503 1.00 87.44 91 VAL A CA 1
ATOM 703 C C . VAL A 1 91 ? 16.054 -1.371 -25.911 1.00 87.44 91 VAL A C 1
ATOM 705 O O . VAL A 1 91 ? 16.381 -2.226 -26.737 1.00 87.44 91 VAL A O 1
ATOM 708 N N . MET A 1 92 ? 16.123 -0.063 -26.171 1.00 86.88 92 MET A N 1
ATOM 709 C CA . MET A 1 92 ? 16.492 0.489 -27.481 1.00 86.88 92 MET A CA 1
ATOM 710 C C . MET A 1 92 ? 17.910 0.079 -27.901 1.00 86.88 92 MET A C 1
ATOM 712 O O . MET A 1 92 ? 18.111 -0.407 -29.014 1.00 86.88 92 MET A O 1
ATOM 716 N N . LYS A 1 93 ? 18.894 0.162 -26.996 1.00 88.19 93 LYS A N 1
ATOM 717 C CA . LYS A 1 93 ? 20.269 -0.289 -27.266 1.00 88.19 93 LYS A CA 1
ATOM 718 C C . LYS A 1 93 ? 20.339 -1.771 -27.619 1.00 88.19 93 LYS A C 1
ATOM 720 O O . LYS A 1 93 ? 21.041 -2.149 -28.558 1.00 88.19 93 LYS A O 1
ATOM 725 N N . ARG A 1 94 ? 19.607 -2.624 -26.893 1.00 84.25 94 ARG A N 1
ATOM 726 C CA . ARG A 1 94 ? 19.538 -4.062 -27.198 1.00 84.25 94 ARG A CA 1
ATOM 727 C C . ARG A 1 94 ? 18.923 -4.314 -28.572 1.00 84.25 94 ARG A C 1
ATOM 729 O O . ARG A 1 94 ? 19.470 -5.120 -29.323 1.00 84.25 94 ARG A O 1
ATOM 736 N N . ALA A 1 95 ? 17.846 -3.608 -28.912 1.00 79.44 95 ALA A N 1
ATOM 737 C CA . ALA A 1 95 ? 17.200 -3.708 -30.218 1.00 79.44 95 ALA A CA 1
ATOM 738 C C . ALA A 1 95 ? 18.151 -3.292 -31.357 1.00 79.44 95 ALA A C 1
ATOM 740 O O . ALA A 1 95 ? 18.307 -4.029 -32.331 1.00 79.44 95 ALA A O 1
ATOM 741 N N . LEU A 1 96 ? 18.868 -2.176 -31.192 1.00 83.06 96 LEU A N 1
ATOM 742 C CA . LEU A 1 96 ? 19.840 -1.685 -32.170 1.00 83.06 96 LEU A CA 1
ATOM 743 C C . LEU A 1 96 ? 20.993 -2.675 -32.395 1.00 83.06 96 LEU A C 1
ATOM 745 O O . LEU A 1 96 ? 21.360 -2.972 -33.534 1.00 83.06 96 LEU A O 1
ATOM 749 N N . LEU A 1 97 ? 21.554 -3.226 -31.314 1.00 82.56 97 LEU A N 1
ATOM 750 C CA . LEU A 1 97 ? 22.619 -4.229 -31.393 1.00 82.56 97 LEU A CA 1
ATOM 751 C C . LEU A 1 97 ? 22.139 -5.532 -32.045 1.00 82.56 97 LEU A C 1
ATOM 753 O O . LEU A 1 97 ? 22.894 -6.144 -32.802 1.00 82.56 97 LEU A O 1
ATOM 757 N N . ALA A 1 98 ? 20.903 -5.955 -31.770 1.00 75.56 98 ALA A N 1
ATOM 758 C CA . ALA A 1 98 ? 20.307 -7.132 -32.394 1.00 75.56 98 ALA A CA 1
ATOM 759 C C . ALA A 1 98 ? 20.141 -6.937 -33.910 1.00 75.56 98 ALA A C 1
ATOM 761 O O . ALA A 1 98 ? 20.606 -7.778 -34.679 1.00 75.56 98 ALA A O 1
ATOM 762 N N . ALA A 1 99 ? 19.598 -5.796 -34.344 1.00 72.38 99 ALA A N 1
ATOM 763 C CA . ALA A 1 99 ? 19.476 -5.461 -35.764 1.00 72.38 99 ALA A CA 1
ATOM 764 C C . ALA A 1 99 ? 20.846 -5.389 -36.464 1.00 72.38 99 ALA A C 1
ATOM 766 O O . ALA A 1 99 ? 21.023 -5.886 -37.573 1.00 72.38 99 ALA A O 1
ATOM 767 N N . ARG A 1 100 ? 21.879 -4.852 -35.801 1.00 76.50 100 ARG A N 1
ATOM 768 C CA . ARG A 1 100 ? 23.249 -4.830 -36.347 1.00 76.50 100 ARG A CA 1
ATOM 769 C C . ARG A 1 100 ? 23.853 -6.221 -36.568 1.00 76.50 100 ARG A C 1
ATOM 771 O O . ARG A 1 100 ? 24.705 -6.356 -37.448 1.00 76.50 100 ARG A O 1
ATOM 778 N N . ARG A 1 101 ? 23.476 -7.217 -35.759 1.00 73.88 101 ARG A N 1
ATOM 779 C CA . ARG A 1 101 ? 24.028 -8.584 -35.809 1.00 73.88 101 ARG A CA 1
ATOM 780 C C . ARG A 1 101 ? 23.365 -9.463 -36.866 1.00 73.88 101 ARG A C 1
ATOM 782 O O . ARG A 1 101 ? 24.036 -10.342 -37.396 1.00 73.88 101 ARG A O 1
ATOM 789 N N . ASP A 1 102 ? 22.102 -9.213 -37.192 1.00 66.75 102 ASP A N 1
ATOM 790 C CA . ASP A 1 102 ? 21.361 -9.969 -38.200 1.00 66.75 102 ASP A CA 1
ATOM 791 C C . ASP A 1 102 ? 20.653 -9.021 -39.172 1.00 66.75 102 ASP A C 1
ATOM 793 O O . ASP A 1 102 ? 19.632 -8.409 -38.856 1.00 66.75 102 ASP A O 1
ATOM 797 N N . TYR A 1 103 ? 21.194 -8.920 -40.390 1.00 53.44 103 TYR A N 1
ATOM 798 C CA . TYR A 1 103 ? 20.656 -8.026 -41.413 1.00 53.44 103 TYR A CA 1
ATOM 799 C C . TYR A 1 103 ? 19.228 -8.410 -41.860 1.00 53.44 103 TYR A C 1
ATOM 801 O O . TYR A 1 103 ? 18.507 -7.573 -42.399 1.00 53.44 103 TYR A O 1
ATOM 809 N N . SER A 1 104 ? 18.796 -9.656 -41.619 1.00 53.66 104 SER A N 1
ATOM 810 C CA . SER A 1 104 ? 17.447 -10.130 -41.950 1.00 53.66 104 SER A CA 1
ATOM 811 C C . SER A 1 104 ? 16.362 -9.623 -40.988 1.00 53.66 104 SER A C 1
ATOM 813 O O . SER A 1 104 ? 15.177 -9.785 -41.284 1.00 53.66 104 SER A O 1
ATOM 815 N N . MET A 1 105 ? 16.772 -8.977 -39.888 1.00 50.84 105 MET A N 1
ATOM 816 C CA . MET A 1 105 ? 15.918 -8.365 -38.865 1.00 50.84 105 MET A CA 1
ATOM 817 C C . MET A 1 105 ? 15.661 -6.867 -39.112 1.00 50.84 105 MET A C 1
ATOM 819 O O . MET A 1 105 ? 14.862 -6.263 -38.406 1.00 50.84 105 MET A O 1
ATOM 823 N N . TRP A 1 106 ? 16.300 -6.235 -40.107 1.00 50.97 106 TRP A N 1
ATOM 824 C CA . TRP A 1 106 ? 15.962 -4.852 -40.481 1.00 50.97 106 TRP A CA 1
ATOM 825 C C . TRP A 1 106 ? 14.613 -4.817 -41.190 1.00 50.97 106 TRP A C 1
ATOM 827 O O . TRP A 1 106 ? 14.382 -5.568 -42.137 1.00 50.97 106 TRP A O 1
ATOM 837 N N . GLY A 1 107 ? 13.706 -3.962 -40.716 1.00 47.50 107 GLY A N 1
ATOM 838 C CA . GLY A 1 107 ? 12.331 -3.904 -41.219 1.00 47.50 107 GLY A CA 1
ATOM 839 C C . GLY A 1 107 ? 11.484 -5.148 -40.915 1.00 47.50 107 GLY A C 1
ATOM 840 O O . GLY A 1 107 ? 10.337 -5.208 -41.351 1.00 47.50 107 GLY A O 1
ATOM 841 N N . LYS A 1 108 ? 12.011 -6.129 -40.167 1.00 42.88 108 LYS A N 1
ATOM 842 C CA . LYS A 1 108 ? 11.234 -7.235 -39.601 1.00 42.88 108 LYS A CA 1
ATOM 843 C C . LYS A 1 108 ? 11.168 -7.055 -38.101 1.00 42.88 108 LYS A C 1
ATOM 845 O O . LYS A 1 108 ? 12.186 -6.832 -37.454 1.00 42.88 108 LYS A O 1
ATOM 850 N N . SER A 1 109 ? 9.973 -7.177 -37.546 1.00 43.66 109 SER A N 1
ATOM 851 C CA . SER A 1 109 ? 9.860 -7.258 -36.105 1.00 43.66 109 SER A CA 1
ATOM 852 C C . SER A 1 109 ? 10.570 -8.548 -35.648 1.00 43.66 109 SER A C 1
ATOM 854 O O . SER A 1 109 ? 10.379 -9.613 -36.251 1.00 43.66 109 SER A O 1
ATOM 856 N N . PRO A 1 110 ? 11.475 -8.498 -34.656 1.00 43.19 110 PRO A N 1
ATOM 857 C CA . PRO A 1 110 ? 11.934 -9.719 -34.020 1.00 43.19 110 PRO A CA 1
ATOM 858 C C . PRO A 1 110 ? 10.707 -10.523 -33.578 1.00 43.19 110 PRO A C 1
ATOM 860 O O . PRO A 1 110 ? 9.791 -9.953 -32.995 1.00 43.19 110 PRO A O 1
ATOM 863 N N . ALA A 1 111 ? 10.680 -11.841 -33.774 1.00 39.22 111 ALA A N 1
ATOM 864 C CA . ALA A 1 111 ? 9.551 -12.672 -33.331 1.00 39.22 111 ALA A CA 1
ATOM 865 C C . ALA A 1 111 ? 9.297 -12.617 -31.798 1.00 39.22 111 ALA A C 1
ATOM 867 O O . ALA A 1 111 ? 8.299 -13.138 -31.312 1.00 39.22 111 ALA A O 1
ATOM 868 N N . SER A 1 112 ? 10.186 -11.970 -31.031 1.00 44.06 112 SER A N 1
ATOM 869 C CA . SER A 1 112 ? 10.034 -11.619 -29.611 1.00 44.06 112 SER A CA 1
ATOM 870 C C . SER A 1 112 ? 9.872 -10.111 -29.334 1.00 44.06 112 SER A C 1
ATOM 872 O O . SER A 1 112 ? 9.678 -9.714 -28.186 1.00 44.06 112 SER A O 1
ATOM 874 N N . VAL A 1 113 ? 9.935 -9.259 -30.359 1.00 46.38 113 VAL A N 1
ATOM 875 C CA . VAL A 1 113 ? 9.801 -7.801 -30.282 1.00 46.38 113 VAL A CA 1
ATOM 876 C C . VAL A 1 113 ? 9.002 -7.298 -31.494 1.00 46.38 113 VAL A C 1
ATOM 878 O O . VAL A 1 113 ? 9.522 -6.633 -32.381 1.00 46.38 113 VAL A O 1
ATOM 881 N N . ASP A 1 114 ? 7.708 -7.616 -31.528 1.00 42.91 114 ASP A N 1
ATOM 882 C CA . ASP A 1 114 ? 6.824 -7.449 -32.694 1.00 42.91 114 ASP A CA 1
ATOM 883 C C . ASP A 1 114 ? 6.568 -5.983 -33.160 1.00 42.91 114 ASP A C 1
ATOM 885 O O . ASP A 1 114 ? 5.644 -5.706 -33.915 1.00 42.91 114 ASP A O 1
ATOM 889 N N . ARG A 1 115 ? 7.329 -4.995 -32.664 1.00 49.25 115 ARG A N 1
ATOM 890 C CA . ARG A 1 115 ? 6.879 -3.592 -32.584 1.00 49.25 115 ARG A CA 1
ATOM 891 C C . ARG A 1 115 ? 7.952 -2.497 -32.680 1.00 49.25 115 ARG A C 1
ATOM 893 O O . ARG A 1 115 ? 7.615 -1.329 -32.537 1.00 49.25 115 ARG A O 1
ATOM 900 N N . PHE A 1 116 ? 9.220 -2.823 -32.934 1.00 51.41 116 PHE A N 1
ATOM 901 C CA . PHE A 1 116 ? 10.219 -1.795 -33.267 1.00 51.41 116 PHE A CA 1
ATOM 902 C C . PHE A 1 116 ? 10.288 -1.617 -34.785 1.00 51.41 116 PHE A C 1
ATOM 904 O O . PHE A 1 116 ? 10.748 -2.513 -35.494 1.00 51.41 116 PHE A O 1
ATOM 911 N N . GLN A 1 117 ? 9.867 -0.457 -35.288 1.00 54.25 117 GLN A N 1
ATOM 912 C CA . GLN A 1 117 ? 10.176 -0.025 -36.651 1.00 54.25 117 GLN A CA 1
ATOM 913 C C . GLN A 1 117 ? 11.576 0.588 -36.653 1.00 54.25 117 GLN A C 1
ATOM 915 O O . GLN A 1 117 ? 11.734 1.791 -36.829 1.00 54.25 117 GLN A O 1
ATOM 920 N N . LEU A 1 118 ? 12.604 -0.237 -36.429 1.00 56.88 118 LEU A N 1
ATOM 921 C CA . LEU A 1 118 ? 13.971 0.213 -36.667 1.00 56.88 118 LEU A CA 1
ATOM 922 C C . LEU A 1 118 ? 14.081 0.534 -38.157 1.00 56.88 118 LEU A C 1
ATOM 924 O O . LEU A 1 118 ? 14.113 -0.378 -38.993 1.00 56.88 118 LEU A O 1
ATOM 928 N N . LEU A 1 119 ? 14.111 1.827 -38.488 1.00 57.94 119 LEU A N 1
ATOM 929 C CA . LEU A 1 119 ? 14.447 2.273 -39.834 1.00 57.94 119 LEU A CA 1
ATOM 930 C C . LEU A 1 119 ? 15.780 1.623 -40.234 1.00 57.94 119 LEU A C 1
ATOM 932 O O . LEU A 1 119 ? 16.645 1.481 -39.374 1.00 57.94 119 LEU A O 1
ATOM 936 N N . PRO A 1 120 ? 15.982 1.207 -41.495 1.00 61.09 120 PRO A N 1
ATOM 937 C CA . PRO A 1 120 ? 17.274 0.703 -41.947 1.00 61.09 120 PRO A CA 1
ATOM 938 C C . PRO A 1 120 ? 18.375 1.736 -41.671 1.00 61.09 120 PRO A C 1
ATOM 940 O O . PRO A 1 120 ? 18.459 2.750 -42.358 1.00 61.09 120 PRO A O 1
ATOM 943 N N . LEU A 1 121 ? 19.207 1.494 -40.656 1.00 65.56 121 LEU A N 1
ATOM 944 C CA . LEU A 1 121 ? 20.352 2.337 -40.324 1.00 65.56 121 LEU A CA 1
ATOM 945 C C . LEU A 1 121 ? 21.615 1.646 -40.834 1.00 65.56 121 LEU A C 1
ATOM 947 O O . LEU A 1 121 ? 21.890 0.485 -40.510 1.00 65.56 121 LEU A O 1
ATOM 951 N N . ASP A 1 122 ? 22.418 2.371 -41.609 1.00 73.31 122 ASP A N 1
ATOM 952 C CA . ASP A 1 122 ? 23.779 1.934 -41.900 1.00 73.31 122 ASP A CA 1
ATOM 953 C C . ASP A 1 122 ? 24.635 1.905 -40.616 1.00 73.31 122 ASP A C 1
ATOM 955 O O . ASP A 1 122 ? 24.210 2.302 -39.528 1.00 73.31 122 ASP A O 1
ATOM 959 N N . ALA A 1 123 ? 25.863 1.393 -40.716 1.00 76.88 123 ALA A N 1
ATOM 960 C CA . ALA A 1 123 ? 26.733 1.252 -39.550 1.00 76.88 123 ALA A CA 1
ATOM 961 C C . ALA A 1 123 ? 27.066 2.593 -38.866 1.00 76.88 123 ALA A C 1
ATOM 963 O O . ALA A 1 123 ? 27.216 2.620 -37.645 1.00 76.88 123 ALA A O 1
ATOM 964 N N . GLY A 1 124 ? 27.171 3.686 -39.628 1.00 80.12 124 GLY A N 1
ATOM 965 C CA . GLY A 1 124 ? 27.444 5.021 -39.100 1.00 80.12 124 GLY A CA 1
ATOM 966 C C . GLY A 1 124 ? 26.216 5.617 -38.419 1.00 80.12 124 GLY A C 1
ATOM 967 O O . GLY A 1 124 ? 26.305 6.072 -37.283 1.00 80.12 124 GLY A O 1
ATOM 968 N N . ALA A 1 125 ? 25.051 5.527 -39.057 1.00 78.00 125 ALA A N 1
ATOM 969 C CA . ALA A 1 125 ? 23.786 5.977 -38.488 1.00 78.00 125 ALA A CA 1
ATOM 970 C C . ALA A 1 125 ? 23.421 5.193 -37.216 1.00 78.00 125 ALA A C 1
ATOM 972 O O . ALA A 1 125 ? 23.001 5.782 -36.224 1.00 78.00 125 ALA A O 1
ATOM 973 N N . ALA A 1 126 ? 23.670 3.879 -37.195 1.00 80.94 126 ALA A N 1
ATOM 974 C CA . ALA A 1 126 ? 23.504 3.060 -35.998 1.00 80.94 126 ALA A CA 1
ATOM 975 C C . ALA A 1 126 ? 24.491 3.452 -34.889 1.00 80.94 126 ALA A C 1
ATOM 977 O O . ALA A 1 126 ? 24.131 3.440 -33.715 1.00 80.94 126 ALA A O 1
ATOM 978 N N . ARG A 1 127 ? 25.734 3.812 -35.232 1.00 84.81 127 ARG A N 1
ATOM 979 C CA . ARG A 1 127 ? 26.699 4.291 -34.238 1.00 84.81 127 ARG A CA 1
ATOM 980 C C . ARG A 1 127 ? 26.246 5.617 -33.627 1.00 84.81 127 ARG A C 1
ATOM 982 O O . ARG A 1 127 ? 26.204 5.718 -32.406 1.00 84.81 127 ARG A O 1
ATOM 989 N N . ASN A 1 128 ? 25.830 6.565 -34.463 1.00 86.50 128 ASN A N 1
ATOM 990 C CA . ASN A 1 128 ? 25.317 7.860 -34.020 1.00 86.50 128 ASN A CA 1
ATOM 991 C C . ASN A 1 128 ? 24.081 7.695 -33.129 1.00 86.50 128 ASN A C 1
ATOM 993 O O . ASN A 1 128 ? 24.034 8.279 -32.056 1.00 86.50 128 ASN A O 1
ATOM 997 N N . ALA A 1 129 ? 23.128 6.841 -33.517 1.00 85.50 129 ALA A N 1
ATOM 998 C CA . ALA A 1 129 ? 21.951 6.543 -32.704 1.00 85.50 129 ALA A CA 1
ATOM 999 C C . ALA A 1 129 ? 22.318 5.907 -31.352 1.00 85.50 129 ALA A C 1
ATOM 1001 O O . ALA A 1 129 ? 21.689 6.200 -30.340 1.00 85.50 129 ALA A O 1
ATOM 1002 N N . PHE A 1 130 ? 23.341 5.046 -31.308 1.00 88.25 130 PHE A N 1
ATOM 1003 C CA . PHE A 1 130 ? 23.825 4.473 -30.051 1.00 88.25 130 PHE A CA 1
ATOM 1004 C C . PHE A 1 130 ? 24.431 5.540 -29.130 1.00 88.25 130 PHE A C 1
ATOM 1006 O O . PHE A 1 130 ? 24.120 5.555 -27.940 1.00 88.25 130 PHE A O 1
ATOM 1013 N N . ASP A 1 131 ? 25.275 6.416 -29.676 1.00 90.25 131 ASP A N 1
ATOM 1014 C CA . ASP A 1 131 ? 25.904 7.507 -28.925 1.00 90.25 131 ASP A CA 1
ATOM 1015 C C . ASP A 1 131 ? 24.847 8.540 -28.471 1.00 90.25 131 ASP A C 1
ATOM 1017 O O . ASP A 1 131 ? 24.911 9.063 -27.361 1.00 90.25 131 ASP A O 1
ATOM 1021 N N . GLU A 1 132 ? 23.811 8.775 -29.278 1.00 89.44 132 GLU A N 1
ATOM 1022 C CA . GLU A 1 132 ? 22.695 9.651 -28.925 1.00 89.44 132 GLU A CA 1
ATOM 1023 C C . GLU A 1 132 ? 21.798 9.057 -27.831 1.00 89.44 132 GLU A C 1
ATOM 1025 O O . GLU A 1 132 ? 21.380 9.771 -26.921 1.00 89.44 132 GLU A O 1
ATOM 1030 N N . LEU A 1 133 ? 21.567 7.740 -27.838 1.00 89.50 133 LEU A N 1
ATOM 1031 C CA . LEU A 1 133 ? 20.902 7.053 -26.728 1.00 89.50 133 LEU A CA 1
ATOM 1032 C C . LEU A 1 133 ? 21.657 7.232 -25.405 1.00 89.50 133 LEU A C 1
ATOM 1034 O O . LEU A 1 133 ? 21.020 7.288 -24.360 1.00 89.50 133 LEU A O 1
ATOM 1038 N N . ASP A 1 134 ? 22.989 7.335 -25.424 1.00 88.06 134 ASP A N 1
ATOM 1039 C CA . ASP A 1 134 ? 23.777 7.636 -24.219 1.00 88.06 134 ASP A CA 1
ATOM 1040 C C . ASP A 1 134 ? 23.607 9.068 -23.711 1.00 88.06 134 ASP A C 1
ATOM 1042 O O . ASP A 1 134 ? 23.852 9.326 -22.534 1.00 88.06 134 ASP A O 1
ATOM 1046 N N . SER A 1 135 ? 23.144 9.979 -24.566 1.00 85.69 135 SER A N 1
ATOM 1047 C CA . SER A 1 135 ? 22.837 11.358 -24.185 1.00 85.69 135 SER A CA 1
ATOM 1048 C C . SER A 1 135 ? 21.474 11.515 -23.499 1.00 85.69 135 SER A C 1
ATOM 1050 O O . SER A 1 135 ? 21.220 12.554 -22.885 1.00 85.69 135 SER A O 1
ATOM 1052 N N . ILE A 1 136 ? 20.608 10.489 -23.552 1.00 85.25 136 ILE A N 1
ATOM 1053 C CA . ILE A 1 136 ? 19.368 10.456 -22.768 1.00 85.25 136 ILE A CA 1
ATOM 1054 C C . ILE A 1 136 ? 19.753 10.349 -21.291 1.00 85.25 136 ILE A C 1
ATOM 1056 O O . ILE A 1 136 ? 20.280 9.329 -20.846 1.00 85.25 136 ILE A O 1
ATOM 1060 N N . TYR A 1 137 ? 19.494 11.425 -20.551 1.00 79.00 137 TYR A N 1
ATOM 1061 C CA . TYR A 1 137 ? 19.803 11.532 -19.130 1.00 79.00 137 TYR A CA 1
ATOM 1062 C C . TYR A 1 137 ? 18.811 10.739 -18.262 1.00 79.00 137 TYR A C 1
ATOM 1064 O O . TYR A 1 137 ? 17.640 10.531 -18.616 1.00 79.00 137 TYR A O 1
ATOM 1072 N N . ASP A 1 138 ? 19.281 10.332 -17.090 1.00 71.94 138 ASP A N 1
ATOM 1073 C CA . ASP A 1 138 ? 18.471 9.655 -16.085 1.00 71.94 138 ASP A CA 1
ATOM 1074 C C . ASP A 1 138 ? 17.448 10.646 -15.510 1.00 71.94 138 ASP A C 1
ATOM 1076 O O . ASP A 1 138 ? 17.807 11.675 -14.946 1.00 71.94 138 ASP A O 1
ATOM 1080 N N . GLY A 1 139 ? 16.155 10.364 -15.669 1.00 67.94 139 GLY A N 1
ATOM 1081 C CA . GLY A 1 139 ? 15.092 11.266 -15.206 1.00 67.94 139 GLY A CA 1
ATOM 1082 C C . GLY A 1 139 ? 14.512 12.181 -16.283 1.00 67.94 139 GLY A C 1
ATOM 1083 O O . GLY A 1 139 ? 13.742 13.084 -15.959 1.00 67.94 139 GLY A O 1
ATOM 1084 N N . TYR A 1 140 ? 14.814 11.936 -17.563 1.00 75.25 140 TYR A N 1
ATOM 1085 C CA . TYR A 1 140 ? 13.968 12.456 -18.637 1.00 75.25 140 TYR A CA 1
ATOM 1086 C C . TYR A 1 140 ? 12.522 12.012 -18.406 1.00 75.25 140 TYR A C 1
ATOM 1088 O O . TYR A 1 140 ? 12.209 10.819 -18.411 1.00 75.25 140 TYR A O 1
ATOM 1096 N N . GLU A 1 141 ? 11.627 12.981 -18.235 1.00 79.44 141 GLU A N 1
ATOM 1097 C CA . GLU A 1 141 ? 10.199 12.709 -18.311 1.00 79.44 141 GLU A CA 1
ATOM 1098 C C . GLU A 1 141 ? 9.848 12.233 -19.721 1.00 79.44 141 GLU A C 1
ATOM 1100 O O . GLU A 1 141 ? 10.446 12.660 -20.711 1.00 79.44 141 GLU A O 1
ATOM 1105 N N . PHE A 1 142 ? 8.838 11.373 -19.814 1.00 82.31 142 PHE A N 1
ATOM 1106 C CA . PHE A 1 142 ? 8.379 10.785 -21.069 1.00 82.31 142 PHE A CA 1
ATOM 1107 C C . PHE A 1 142 ? 8.169 11.823 -22.194 1.00 82.31 142 PHE A C 1
ATOM 1109 O O . PHE A 1 142 ? 8.532 11.578 -23.342 1.00 82.31 142 PHE A O 1
ATOM 1116 N N . TYR A 1 143 ? 7.644 13.006 -21.862 1.00 81.31 143 TYR A N 1
ATOM 1117 C CA . TYR A 1 143 ? 7.370 14.077 -22.828 1.00 81.31 143 TYR A CA 1
ATOM 1118 C C . TYR A 1 143 ? 8.611 14.842 -23.301 1.00 81.31 143 TYR A C 1
ATOM 1120 O O . TYR A 1 143 ? 8.528 15.571 -24.284 1.00 81.31 143 TYR A O 1
ATOM 1128 N N . ASN A 1 144 ? 9.749 14.672 -22.629 1.00 86.00 144 ASN A N 1
ATOM 1129 C CA . ASN A 1 144 ? 11.000 15.343 -22.974 1.00 86.00 144 ASN A CA 1
ATOM 1130 C C . ASN A 1 144 ? 11.912 14.468 -23.848 1.00 86.00 144 ASN A C 1
ATOM 1132 O O . ASN A 1 144 ? 12.993 14.909 -24.224 1.00 86.00 144 ASN A O 1
ATOM 1136 N N . LEU A 1 145 ? 11.519 13.229 -24.168 1.00 87.25 145 LEU A N 1
ATOM 1137 C CA . LEU A 1 145 ? 12.339 12.332 -24.986 1.00 87.25 145 LEU A CA 1
ATOM 1138 C C . LEU A 1 145 ? 12.640 12.938 -26.375 1.00 87.25 145 LEU A C 1
ATOM 1140 O O . LEU A 1 145 ? 11.745 13.537 -26.979 1.00 87.25 145 LEU A O 1
ATOM 1144 N N . PRO A 1 146 ? 13.855 12.743 -26.933 1.00 88.88 146 PRO A N 1
ATOM 1145 C CA . PRO A 1 146 ? 14.208 13.285 -28.245 1.00 88.88 146 PRO A CA 1
ATOM 1146 C C . PRO A 1 146 ? 13.339 12.667 -29.350 1.00 88.88 146 PRO A C 1
ATOM 1148 O O . PRO A 1 146 ? 13.526 11.508 -29.723 1.00 88.88 146 PRO A O 1
ATOM 1151 N N . SER A 1 147 ? 12.365 13.424 -29.867 1.00 86.69 147 SER A N 1
ATOM 1152 C CA . SER A 1 147 ? 11.317 12.870 -30.736 1.00 86.69 147 SER A CA 1
ATOM 1153 C C . SER A 1 147 ? 11.867 12.283 -32.034 1.00 86.69 147 SER A C 1
ATOM 1155 O O . SER A 1 147 ? 11.417 11.221 -32.439 1.00 86.69 147 SER A O 1
ATOM 1157 N N . HIS A 1 148 ? 12.888 12.892 -32.645 1.00 86.00 148 HIS A N 1
ATOM 1158 C CA . HIS A 1 148 ? 13.497 12.366 -33.875 1.00 86.00 148 HIS A CA 1
ATOM 1159 C C . HIS A 1 148 ? 14.177 11.009 -33.650 1.00 86.00 148 HIS A C 1
ATOM 1161 O O . HIS A 1 148 ? 14.092 10.123 -34.500 1.00 86.00 148 HIS A O 1
ATOM 1167 N N . LEU A 1 149 ? 14.814 10.817 -32.491 1.00 86.38 149 LEU A N 1
ATOM 1168 C CA . LEU A 1 149 ? 15.412 9.541 -32.111 1.00 86.38 149 LEU A CA 1
ATOM 1169 C C . LEU A 1 149 ? 14.323 8.505 -31.818 1.00 86.38 149 LEU A C 1
ATOM 1171 O O . LEU A 1 149 ? 14.427 7.362 -32.252 1.00 86.38 149 LEU A O 1
ATOM 1175 N N . MET A 1 150 ? 13.256 8.893 -31.120 1.00 87.12 150 MET A N 1
ATOM 1176 C CA . MET A 1 150 ? 12.140 7.990 -30.829 1.00 87.12 150 MET A CA 1
ATOM 1177 C C . MET A 1 150 ? 11.409 7.557 -32.106 1.00 87.12 150 MET A C 1
ATOM 1179 O O . MET A 1 150 ? 11.154 6.367 -32.289 1.00 87.12 150 MET A O 1
ATOM 1183 N N . GLU A 1 151 ? 11.150 8.485 -33.025 1.00 83.75 151 GLU A N 1
ATOM 1184 C CA . GLU A 1 151 ? 10.578 8.203 -34.345 1.00 83.75 151 GLU A CA 1
ATOM 1185 C C . GLU A 1 151 ? 11.468 7.263 -35.162 1.00 83.75 151 GLU A C 1
ATOM 1187 O O . GLU A 1 151 ? 10.957 6.367 -35.833 1.00 83.75 151 GLU A O 1
ATOM 1192 N N . ALA A 1 152 ? 12.795 7.387 -35.061 1.00 78.94 152 ALA A N 1
ATOM 1193 C CA . ALA A 1 152 ? 13.714 6.492 -35.761 1.00 78.94 152 ALA A CA 1
ATOM 1194 C C . ALA A 1 152 ? 13.657 5.031 -35.267 1.00 78.94 152 ALA A C 1
ATOM 1196 O O . ALA A 1 152 ? 13.950 4.110 -36.034 1.00 78.94 152 ALA A O 1
ATOM 1197 N N . PHE A 1 153 ? 13.293 4.814 -33.998 1.00 78.19 153 PHE A N 1
ATOM 1198 C CA . PHE A 1 153 ? 13.193 3.485 -33.384 1.00 78.19 153 PHE A CA 1
ATOM 1199 C C . PHE A 1 153 ? 11.789 2.878 -33.441 1.00 78.19 153 PHE A C 1
ATOM 1201 O O . PHE A 1 153 ? 11.642 1.656 -33.545 1.00 78.19 153 PHE A O 1
ATOM 1208 N N . PHE A 1 154 ? 10.764 3.716 -33.314 1.00 77.94 154 PHE A N 1
ATOM 1209 C CA . PHE A 1 154 ? 9.387 3.289 -33.077 1.00 77.94 154 PHE A CA 1
ATOM 1210 C C . PHE A 1 154 ? 8.394 3.786 -34.137 1.00 77.94 154 PHE A C 1
ATOM 1212 O O . PHE A 1 154 ? 7.231 3.384 -34.110 1.00 77.94 154 PHE A O 1
ATOM 1219 N N . GLY A 1 155 ? 8.831 4.629 -35.073 1.00 77.88 155 GLY A N 1
ATOM 1220 C CA . GLY A 1 155 ? 7.972 5.243 -36.080 1.00 77.88 155 GLY A CA 1
ATOM 1221 C C . GLY A 1 155 ? 7.074 6.347 -35.515 1.00 77.88 155 GLY A C 1
ATOM 1222 O O . GLY A 1 155 ? 7.286 6.863 -34.421 1.00 77.88 155 GLY A O 1
ATOM 1223 N N . ILE A 1 156 ? 6.042 6.713 -36.277 1.00 77.81 156 ILE A N 1
ATOM 1224 C CA . ILE A 1 156 ? 5.154 7.847 -35.965 1.00 77.81 156 ILE A CA 1
ATOM 1225 C C . ILE A 1 156 ? 4.370 7.679 -34.648 1.00 77.81 156 ILE A C 1
ATOM 1227 O O . ILE A 1 156 ? 4.043 8.666 -33.997 1.00 77.81 156 ILE A O 1
ATOM 1231 N N . ASP A 1 157 ? 4.140 6.438 -34.209 1.00 80.50 157 ASP A N 1
ATOM 1232 C CA . ASP A 1 157 ? 3.437 6.107 -32.961 1.00 80.50 157 ASP A CA 1
ATOM 1233 C C . ASP A 1 157 ? 4.395 5.925 -31.770 1.00 80.50 157 ASP A C 1
ATOM 1235 O O . ASP A 1 157 ? 4.080 5.227 -30.797 1.00 80.50 157 ASP A O 1
ATOM 1239 N N . TRP A 1 158 ? 5.586 6.533 -31.832 1.00 84.38 158 TRP A N 1
ATOM 1240 C CA . TRP A 1 158 ? 6.652 6.297 -30.862 1.00 84.38 158 TRP A CA 1
ATOM 1241 C C . TRP A 1 158 ? 6.236 6.524 -29.416 1.00 84.38 158 TRP A C 1
ATOM 1243 O O . TRP A 1 158 ? 6.706 5.805 -28.541 1.00 84.38 158 TRP A O 1
ATOM 1253 N N . MET A 1 159 ? 5.331 7.467 -29.154 1.00 85.31 159 MET A N 1
ATOM 1254 C CA . MET A 1 159 ? 4.847 7.750 -27.805 1.00 85.31 159 MET A CA 1
ATOM 1255 C C . MET A 1 159 ? 4.224 6.509 -27.148 1.00 85.31 159 MET A C 1
ATOM 1257 O O . MET A 1 159 ? 4.537 6.178 -26.003 1.00 85.31 159 MET A O 1
ATOM 1261 N N . THR A 1 160 ? 3.397 5.765 -27.881 1.00 83.50 160 THR A N 1
ATOM 1262 C CA . THR A 1 160 ? 2.751 4.553 -27.357 1.00 83.50 160 THR A CA 1
ATOM 1263 C C . THR A 1 160 ? 3.793 3.504 -26.977 1.00 83.50 160 THR A C 1
ATOM 1265 O O . THR A 1 160 ? 3.749 2.929 -25.887 1.00 83.50 160 THR A O 1
ATOM 1268 N N . TYR A 1 161 ? 4.772 3.288 -27.853 1.00 82.38 161 TYR A N 1
ATOM 1269 C CA . TYR A 1 161 ? 5.800 2.274 -27.652 1.00 82.38 161 TYR A CA 1
ATOM 1270 C C . TYR A 1 161 ? 6.815 2.678 -26.585 1.00 82.38 161 TYR A C 1
ATOM 1272 O O . TYR A 1 161 ? 7.107 1.883 -25.694 1.00 82.38 161 TYR A O 1
ATOM 1280 N N . ALA A 1 162 ? 7.308 3.914 -26.608 1.00 84.62 162 ALA A N 1
ATOM 1281 C CA . ALA A 1 162 ? 8.228 4.425 -25.601 1.00 84.62 162 ALA A CA 1
ATOM 1282 C C . ALA A 1 162 ? 7.602 4.364 -24.199 1.00 84.62 162 ALA A C 1
ATOM 1284 O O . ALA A 1 162 ? 8.269 3.939 -23.258 1.00 84.62 162 ALA A O 1
ATOM 1285 N N . SER A 1 163 ? 6.306 4.675 -24.064 1.00 83.50 163 SER A N 1
ATOM 1286 C CA . SER A 1 163 ? 5.590 4.531 -22.792 1.00 83.50 163 SER A CA 1
ATOM 1287 C C . SER A 1 163 ? 5.517 3.069 -22.352 1.00 83.50 163 SER A C 1
ATOM 1289 O O . SER A 1 163 ? 5.768 2.759 -21.192 1.00 83.50 163 SER A O 1
ATOM 1291 N N . GLN A 1 164 ? 5.237 2.143 -23.271 1.00 84.44 164 GLN A N 1
ATOM 1292 C CA . GLN A 1 164 ? 5.153 0.718 -22.956 1.00 84.44 164 GLN A CA 1
ATOM 1293 C C . GLN A 1 164 ? 6.507 0.112 -22.552 1.00 84.44 164 GLN A C 1
ATOM 1295 O O . GLN A 1 164 ? 6.569 -0.682 -21.614 1.00 84.44 164 GLN A O 1
ATOM 1300 N N . TYR A 1 165 ? 7.583 0.457 -23.263 1.00 85.50 165 TYR A N 1
ATOM 1301 C CA . TYR A 1 165 ? 8.914 -0.125 -23.061 1.00 85.50 165 TYR A CA 1
ATOM 1302 C C . TYR A 1 165 ? 9.728 0.565 -21.967 1.00 85.50 165 TYR A C 1
ATOM 1304 O O . TYR A 1 165 ? 10.635 -0.052 -21.414 1.00 85.50 165 TYR A O 1
ATOM 1312 N N . GLY A 1 166 ? 9.407 1.819 -21.652 1.00 88.50 166 GLY A N 1
ATOM 1313 C CA . GLY A 1 166 ? 10.013 2.568 -20.557 1.00 88.50 166 GLY A CA 1
ATOM 1314 C C . GLY A 1 166 ? 9.280 2.421 -19.230 1.00 88.50 166 GLY A C 1
ATOM 1315 O O . GLY A 1 166 ? 9.595 3.140 -18.295 1.00 88.50 166 GLY A O 1
ATOM 1316 N N . GLN A 1 167 ? 8.281 1.545 -19.118 1.00 90.75 167 GLN A N 1
ATOM 1317 C CA . GLN A 1 167 ? 7.586 1.326 -17.853 1.00 90.75 167 GLN A CA 1
ATOM 1318 C C . GLN A 1 167 ? 8.302 0.294 -16.982 1.00 90.75 167 GLN A C 1
ATOM 1320 O O . GLN A 1 167 ? 8.508 -0.850 -17.388 1.00 90.75 167 GLN A O 1
ATOM 1325 N N . VAL A 1 168 ? 8.580 0.681 -15.742 1.00 92.19 168 VAL A N 1
ATOM 1326 C CA . VAL A 1 168 ? 9.091 -0.195 -14.679 1.00 92.19 168 VAL A CA 1
ATOM 1327 C C . VAL A 1 168 ? 8.107 -0.225 -13.507 1.00 92.19 168 VAL A C 1
ATOM 1329 O O . VAL A 1 168 ? 7.283 0.692 -13.385 1.00 92.19 168 VAL A O 1
ATOM 1332 N N . PRO A 1 169 ? 8.146 -1.259 -12.644 1.00 95.25 169 PRO A N 1
ATOM 1333 C CA . PRO A 1 169 ? 7.426 -1.228 -11.375 1.00 95.25 169 PRO A CA 1
ATOM 1334 C C . PRO A 1 169 ? 7.770 0.035 -10.581 1.00 95.25 169 PRO A C 1
ATOM 1336 O O . PRO A 1 169 ? 8.911 0.494 -10.594 1.00 95.25 169 PRO A O 1
ATOM 1339 N N . ASN A 1 170 ? 6.774 0.618 -9.923 1.00 95.25 170 ASN A N 1
ATOM 1340 C CA . ASN A 1 170 ? 6.978 1.803 -9.104 1.00 95.25 170 ASN A CA 1
ATOM 1341 C C . ASN A 1 170 ? 7.288 1.404 -7.656 1.00 95.25 170 ASN A C 1
ATOM 1343 O O . ASN A 1 170 ? 6.428 0.852 -6.972 1.00 95.25 170 ASN A O 1
ATOM 1347 N N . ASP A 1 171 ? 8.493 1.710 -7.184 1.00 94.62 171 ASP A N 1
ATOM 1348 C CA . ASP A 1 171 ? 8.942 1.348 -5.837 1.00 94.62 171 ASP A CA 1
ATOM 1349 C C . ASP A 1 171 ? 8.072 1.971 -4.735 1.00 94.62 171 ASP A C 1
ATOM 1351 O O . ASP A 1 171 ? 7.799 1.310 -3.733 1.00 94.62 171 ASP A O 1
ATOM 1355 N N . ASP A 1 172 ? 7.550 3.184 -4.948 1.00 94.50 172 ASP A N 1
ATOM 1356 C CA . ASP A 1 172 ? 6.633 3.843 -4.007 1.00 94.50 172 ASP A CA 1
ATOM 1357 C C . ASP A 1 172 ? 5.303 3.086 -3.901 1.00 94.50 172 ASP A C 1
ATOM 1359 O O . ASP A 1 172 ? 4.734 2.936 -2.817 1.00 94.50 172 ASP A O 1
ATOM 1363 N N . TYR A 1 173 ? 4.819 2.563 -5.032 1.00 96.88 173 TYR A N 1
ATOM 1364 C CA . TYR A 1 173 ? 3.624 1.730 -5.063 1.00 96.88 173 TYR A CA 1
ATOM 1365 C C . TYR A 1 173 ? 3.869 0.407 -4.337 1.00 96.88 173 TYR A C 1
ATOM 1367 O O . TYR A 1 173 ? 3.081 0.021 -3.478 1.00 96.88 173 TYR A O 1
ATOM 1375 N N . LEU A 1 174 ? 4.980 -0.269 -4.645 1.00 97.19 174 LEU A N 1
ATOM 1376 C CA . LEU A 1 174 ? 5.354 -1.536 -4.010 1.00 97.19 174 LEU A CA 1
ATOM 1377 C C . LEU A 1 174 ? 5.594 -1.369 -2.503 1.00 97.19 174 LEU A C 1
ATOM 1379 O O . LEU A 1 174 ? 5.311 -2.274 -1.717 1.00 97.19 174 LEU A O 1
ATOM 1383 N N . TYR A 1 175 ? 6.114 -0.221 -2.067 1.00 96.94 175 TYR A N 1
ATOM 1384 C CA . TYR A 1 175 ? 6.239 0.106 -0.650 1.00 96.94 175 TYR A CA 1
ATOM 1385 C C . TYR A 1 175 ? 4.867 0.233 0.016 1.00 96.94 175 TYR A C 1
ATOM 1387 O O . TYR A 1 175 ? 4.617 -0.413 1.036 1.00 96.94 175 TYR A O 1
ATOM 1395 N N . LEU A 1 176 ? 3.950 0.988 -0.592 1.00 97.19 176 LEU A N 1
ATOM 1396 C CA . LEU A 1 176 ? 2.602 1.157 -0.059 1.00 97.19 176 LEU A CA 1
ATOM 1397 C C . LEU A 1 176 ? 1.799 -0.153 -0.080 1.00 97.19 176 LEU A C 1
ATOM 1399 O O . LEU A 1 176 ? 1.059 -0.429 0.860 1.00 97.19 176 LEU A O 1
ATOM 1403 N N . GLU A 1 177 ? 1.993 -1.004 -1.088 1.00 97.94 177 GLU A N 1
ATOM 1404 C CA . GLU A 1 177 ? 1.395 -2.341 -1.153 1.00 97.94 177 GLU A CA 1
ATOM 1405 C C . GLU A 1 177 ? 1.838 -3.222 0.021 1.00 97.94 177 GLU A C 1
ATOM 1407 O O . GLU A 1 177 ? 1.009 -3.887 0.648 1.00 97.94 177 GLU A O 1
ATOM 1412 N N . ARG A 1 178 ? 3.130 -3.194 0.372 1.00 98.12 178 ARG A N 1
ATOM 1413 C CA . ARG A 1 178 ? 3.642 -3.903 1.553 1.00 98.12 178 ARG A CA 1
ATOM 1414 C C . ARG A 1 178 ? 3.016 -3.365 2.836 1.00 98.12 178 ARG A C 1
ATOM 1416 O O . ARG A 1 178 ? 2.621 -4.165 3.682 1.00 98.12 178 ARG A O 1
ATOM 1423 N N . ILE A 1 179 ? 2.875 -2.042 2.963 1.00 98.38 179 ILE A N 1
ATOM 1424 C CA . ILE A 1 179 ? 2.208 -1.413 4.115 1.00 98.38 179 ILE A CA 1
ATOM 1425 C C . ILE A 1 179 ? 0.756 -1.880 4.213 1.00 98.38 179 ILE A C 1
ATOM 1427 O O . ILE A 1 179 ? 0.333 -2.316 5.281 1.00 98.38 179 ILE A O 1
ATOM 1431 N N . VAL A 1 180 ? -0.002 -1.842 3.115 1.00 98.31 180 VAL A N 1
ATOM 1432 C CA . VAL A 1 180 ? -1.403 -2.286 3.096 1.00 98.31 180 VAL A CA 1
ATOM 1433 C C . VAL A 1 180 ? -1.518 -3.738 3.544 1.00 98.31 180 VAL A C 1
ATOM 1435 O O . VAL A 1 180 ? -2.301 -4.025 4.447 1.00 98.31 180 VAL A O 1
ATOM 1438 N N . LYS A 1 181 ? -0.693 -4.637 2.995 1.00 98.38 181 LYS A N 1
ATOM 1439 C CA . LYS A 1 181 ? -0.697 -6.058 3.375 1.00 98.38 181 LYS A CA 1
ATOM 1440 C C . LYS A 1 181 ? -0.348 -6.265 4.852 1.00 98.38 181 LYS A C 1
ATOM 1442 O O . LYS A 1 181 ? -1.013 -7.047 5.530 1.00 98.38 181 LYS A O 1
ATOM 1447 N N . ALA A 1 182 ? 0.638 -5.533 5.374 1.00 98.44 182 ALA A N 1
ATOM 1448 C CA . ALA A 1 182 ? 0.997 -5.578 6.791 1.00 98.44 182 ALA A CA 1
ATOM 1449 C C . ALA A 1 182 ? -0.156 -5.099 7.688 1.00 98.44 182 ALA A C 1
ATOM 1451 O O . ALA A 1 182 ? -0.462 -5.728 8.702 1.00 98.44 182 ALA A O 1
ATOM 1452 N N . VAL A 1 183 ? -0.839 -4.020 7.296 1.00 98.50 183 VAL A N 1
ATOM 1453 C CA . VAL A 1 183 ? -2.000 -3.498 8.025 1.00 98.50 183 VAL A CA 1
ATOM 1454 C C . VAL A 1 183 ? -3.162 -4.483 7.986 1.00 98.50 183 VAL A C 1
ATOM 1456 O O . VAL A 1 183 ? -3.746 -4.753 9.030 1.00 98.50 183 VAL A O 1
ATOM 1459 N N . GLN A 1 184 ? -3.467 -5.085 6.838 1.00 98.44 184 GLN A N 1
ATOM 1460 C CA . GLN A 1 184 ? -4.505 -6.115 6.736 1.00 98.44 184 GLN A CA 1
ATOM 1461 C C . GLN A 1 184 ? -4.216 -7.307 7.656 1.00 98.44 184 GLN A C 1
ATOM 1463 O O . GLN A 1 184 ? -5.098 -7.7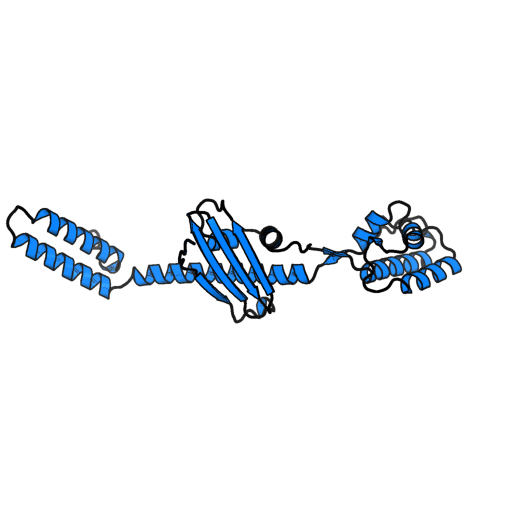28 8.406 1.00 98.44 184 GLN A O 1
ATOM 1468 N N . ALA A 1 185 ? -2.976 -7.806 7.659 1.00 97.81 185 ALA A N 1
ATOM 1469 C CA . ALA A 1 185 ? -2.560 -8.889 8.546 1.00 97.81 185 ALA A CA 1
ATOM 1470 C C . ALA A 1 185 ? -2.691 -8.498 10.030 1.00 97.81 185 ALA A C 1
ATOM 1472 O O . ALA A 1 185 ? -3.302 -9.229 10.812 1.00 97.81 185 ALA A O 1
ATOM 1473 N N . GLY A 1 186 ? -2.190 -7.318 10.409 1.00 97.38 186 GLY A N 1
ATOM 1474 C CA . GLY A 1 186 ? -2.261 -6.820 11.784 1.00 97.38 186 GLY A CA 1
ATOM 1475 C C . GLY A 1 186 ? -3.694 -6.584 12.271 1.00 97.38 186 GLY A C 1
ATOM 1476 O O . GLY A 1 186 ? -4.033 -6.929 13.404 1.00 97.38 186 GLY A O 1
ATOM 1477 N N . LEU A 1 187 ? -4.566 -6.049 11.413 1.00 97.38 187 LEU A N 1
ATOM 1478 C CA . LEU A 1 187 ? -5.984 -5.864 11.721 1.00 97.38 187 LEU A CA 1
ATOM 1479 C C . LEU A 1 187 ? -6.704 -7.204 11.885 1.00 97.38 187 LEU A C 1
ATOM 1481 O O . LEU A 1 187 ? -7.470 -7.372 12.834 1.00 97.38 187 LEU A O 1
ATOM 1485 N N . ALA A 1 188 ? -6.443 -8.168 10.999 1.00 97.00 188 ALA A N 1
ATOM 1486 C CA . ALA A 1 188 ? -7.035 -9.497 11.094 1.00 97.00 188 ALA A CA 1
ATOM 1487 C C . ALA A 1 188 ? -6.648 -10.188 12.409 1.00 97.00 188 ALA A C 1
ATOM 1489 O O . ALA A 1 188 ? -7.503 -10.773 13.075 1.00 97.00 188 ALA A O 1
ATOM 1490 N N . GLU A 1 189 ? -5.384 -10.080 12.818 1.00 95.62 189 GLU A N 1
ATOM 1491 C CA . GLU A 1 189 ? -4.909 -10.649 14.080 1.00 95.62 189 GLU A CA 1
ATOM 1492 C C . GLU A 1 189 ? -5.495 -9.934 15.304 1.00 95.62 189 GLU A C 1
ATOM 1494 O O . GLU A 1 189 ? -5.902 -10.577 16.275 1.00 95.62 189 GLU A O 1
ATOM 1499 N N . SER A 1 190 ? -5.631 -8.607 15.238 1.00 94.50 190 SER A N 1
ATOM 1500 C CA . SER A 1 190 ? -6.276 -7.817 16.289 1.00 94.50 190 SER A CA 1
ATOM 1501 C C . SER A 1 190 ? -7.742 -8.219 16.491 1.00 94.50 190 SER A C 1
ATOM 1503 O O . SER A 1 190 ? -8.175 -8.414 17.628 1.00 94.50 190 SER A O 1
ATOM 1505 N N . LEU A 1 191 ? -8.498 -8.426 15.406 1.00 92.50 191 LEU A N 1
ATOM 1506 C CA . LEU A 1 191 ? -9.897 -8.863 15.477 1.00 92.50 191 LEU A CA 1
ATOM 1507 C C . LEU A 1 191 ? -10.041 -10.292 16.019 1.00 92.50 191 LEU A C 1
ATOM 1509 O O . LEU A 1 191 ? -10.951 -10.555 16.811 1.00 92.50 191 LEU A O 1
ATOM 1513 N N . LYS A 1 192 ? -9.140 -11.208 15.643 1.00 92.06 192 LYS A N 1
ATOM 1514 C CA . LYS A 1 192 ? -9.092 -12.563 16.219 1.00 92.06 192 LYS A CA 1
ATOM 1515 C C . LYS A 1 192 ? -8.798 -12.516 17.715 1.00 92.06 192 LYS A C 1
ATOM 1517 O O . LYS A 1 192 ? -9.514 -13.134 18.495 1.00 92.06 192 LYS A O 1
ATOM 1522 N N . SER A 1 193 ? -7.796 -11.737 18.120 1.00 87.56 193 SER A N 1
ATOM 1523 C CA . SER A 1 193 ? -7.417 -11.572 19.527 1.00 87.56 193 SER A CA 1
ATOM 1524 C C . SER A 1 193 ? -8.565 -10.998 20.359 1.00 87.56 193 SER A C 1
ATOM 1526 O O . SER A 1 193 ? -8.870 -11.524 21.427 1.00 87.56 193 SER A O 1
ATOM 1528 N N . ALA A 1 194 ? -9.259 -9.978 19.845 1.00 82.62 194 ALA A N 1
ATOM 1529 C CA . ALA A 1 194 ? -10.433 -9.403 20.498 1.00 82.62 194 ALA A CA 1
ATOM 1530 C C . ALA A 1 194 ? -11.583 -10.416 20.632 1.00 82.62 194 ALA A C 1
ATOM 1532 O O . ALA A 1 194 ? -12.234 -10.472 21.675 1.00 82.62 194 ALA A O 1
ATOM 1533 N N . SER A 1 195 ? -11.802 -11.245 19.608 1.00 80.81 195 SER A N 1
ATOM 1534 C CA . SER A 1 195 ? -12.823 -12.302 19.636 1.00 80.81 195 SER A CA 1
ATOM 1535 C C . SER A 1 195 ? -12.484 -13.376 20.675 1.00 80.81 195 SER A C 1
ATOM 1537 O O . SER A 1 195 ? -13.324 -13.705 21.507 1.00 80.81 195 SER A O 1
ATOM 1539 N N . ASN A 1 196 ? -11.232 -13.841 20.709 1.00 80.69 196 ASN A N 1
ATOM 1540 C CA . ASN A 1 196 ? -10.760 -14.824 21.687 1.00 80.69 196 ASN A CA 1
ATOM 1541 C C . ASN A 1 196 ? -10.828 -14.288 23.125 1.00 80.69 196 ASN A C 1
ATOM 1543 O O . ASN A 1 196 ? -11.197 -15.016 24.041 1.00 80.69 196 ASN A O 1
ATOM 1547 N N . MET A 1 197 ? -10.486 -13.013 23.343 1.00 74.25 197 MET A N 1
ATOM 1548 C CA . MET A 1 197 ? -10.626 -12.378 24.657 1.00 74.25 197 MET A CA 1
ATOM 1549 C C . MET A 1 197 ? -12.089 -12.316 25.099 1.00 74.25 197 MET A C 1
ATOM 1551 O O . MET A 1 197 ? -12.377 -12.633 26.248 1.00 74.25 197 MET A O 1
ATOM 1555 N N . ALA A 1 198 ? -13.007 -11.965 24.196 1.00 71.06 198 ALA A N 1
ATOM 1556 C CA . ALA A 1 198 ? -14.435 -11.945 24.497 1.00 71.06 198 ALA A CA 1
ATOM 1557 C C . ALA A 1 198 ? -14.989 -13.350 24.795 1.00 71.06 198 ALA A C 1
ATOM 1559 O O . ALA A 1 198 ? -15.822 -13.502 25.686 1.00 71.06 198 ALA A O 1
ATOM 1560 N N . GLU A 1 199 ? -14.515 -14.383 24.093 1.00 70.31 199 GLU A N 1
ATOM 1561 C CA . GLU A 1 199 ? -14.880 -15.779 24.368 1.00 70.31 199 GLU A CA 1
ATOM 1562 C C . GLU A 1 199 ? -14.328 -16.274 25.712 1.00 70.31 199 GLU A C 1
ATOM 1564 O O . GLU A 1 199 ? -15.057 -16.916 26.469 1.00 70.31 199 GLU A O 1
ATOM 1569 N N . ASN A 1 200 ? -13.086 -15.923 26.052 1.00 68.38 200 ASN A N 1
ATOM 1570 C CA . ASN A 1 200 ? -12.480 -16.264 27.341 1.00 68.38 200 ASN A CA 1
ATOM 1571 C C . ASN A 1 200 ? -13.128 -15.505 28.511 1.00 68.38 200 ASN A C 1
ATOM 1573 O O . ASN A 1 200 ? -13.318 -16.080 29.574 1.00 68.38 200 ASN A O 1
ATOM 1577 N N . GLU A 1 201 ? -13.496 -14.232 28.333 1.00 64.44 201 GLU A N 1
ATOM 1578 C CA . GLU A 1 201 ? -14.225 -13.460 29.353 1.00 64.44 201 GLU A CA 1
ATOM 1579 C C . GLU A 1 201 ? -15.682 -13.924 29.493 1.00 64.44 201 GLU A C 1
ATOM 1581 O O . GLU A 1 201 ? -16.281 -13.834 30.571 1.00 64.44 201 GLU A O 1
ATOM 1586 N N . ALA A 1 202 ? -16.273 -14.432 28.407 1.00 63.81 202 ALA A N 1
ATOM 1587 C CA . ALA A 1 202 ? -17.515 -15.173 28.507 1.00 63.81 202 ALA A CA 1
ATOM 1588 C C . ALA A 1 202 ? -17.280 -16.430 29.354 1.00 63.81 202 ALA A C 1
ATOM 1590 O O . ALA A 1 202 ? -18.024 -16.626 30.298 1.00 63.81 202 ALA A O 1
ATOM 1591 N N . GLN A 1 203 ? -16.222 -17.208 29.111 1.00 68.81 203 GLN A N 1
ATOM 1592 C CA . GLN A 1 203 ? -15.873 -18.423 29.861 1.00 68.81 203 GLN A CA 1
ATOM 1593 C C . GLN A 1 203 ? -15.141 -18.160 31.195 1.00 68.81 203 GLN A C 1
ATOM 1595 O O . GLN A 1 203 ? -14.027 -18.635 31.414 1.00 68.81 203 GLN A O 1
ATOM 1600 N N . ASP A 1 204 ? -15.773 -17.420 32.109 1.00 80.00 204 ASP A N 1
ATOM 1601 C CA . ASP A 1 204 ? -15.229 -17.134 33.442 1.00 80.00 204 ASP A CA 1
ATOM 1602 C C . ASP A 1 204 ? -15.977 -17.928 34.540 1.00 80.00 204 ASP A C 1
ATOM 1604 O O . ASP A 1 204 ? -17.083 -17.542 34.941 1.00 80.00 204 ASP A O 1
ATOM 1608 N N . PRO A 1 205 ? -15.384 -19.012 35.089 1.00 82.25 205 PRO A N 1
ATOM 1609 C CA . PRO A 1 205 ? -16.020 -19.835 36.119 1.00 82.25 205 PRO A CA 1
ATOM 1610 C C . PRO A 1 205 ? -16.205 -19.098 37.456 1.00 82.25 205 PRO A C 1
ATOM 1612 O O . PRO A 1 205 ? -17.103 -19.440 38.227 1.00 82.25 205 PRO A O 1
ATOM 1615 N N . VAL A 1 206 ? -15.407 -18.062 37.746 1.00 83.56 206 VAL A N 1
ATOM 1616 C CA . VAL A 1 206 ? -15.579 -17.230 38.950 1.00 83.56 206 VAL A CA 1
ATOM 1617 C C . VAL A 1 206 ? -16.815 -16.348 38.795 1.00 83.56 206 VAL A C 1
ATOM 1619 O O . VAL A 1 206 ? -17.648 -16.278 39.702 1.00 83.56 206 VAL A O 1
ATOM 1622 N N . LYS A 1 207 ? -16.979 -15.732 37.622 1.00 82.88 207 LYS A N 1
ATOM 1623 C CA . LYS A 1 207 ? -18.175 -14.958 37.263 1.00 82.88 207 LYS A CA 1
ATOM 1624 C C . LYS A 1 207 ? -19.421 -15.838 37.197 1.00 82.88 207 LYS A C 1
ATOM 1626 O O . LYS A 1 207 ? -20.466 -15.433 37.703 1.00 82.88 207 LYS A O 1
ATOM 1631 N N . ALA A 1 208 ? -19.315 -17.045 36.639 1.00 85.25 208 ALA A N 1
ATOM 1632 C CA . ALA A 1 208 ? -20.408 -18.013 36.598 1.00 85.25 208 ALA A CA 1
ATOM 1633 C C . ALA A 1 208 ? -20.865 -18.405 38.010 1.00 85.25 208 ALA A C 1
ATOM 1635 O O . ALA A 1 208 ? -22.059 -18.348 38.309 1.00 85.25 208 ALA A O 1
ATOM 1636 N N . LYS A 1 209 ? -19.920 -18.710 38.909 1.00 88.81 209 LYS A N 1
ATOM 1637 C CA . LYS A 1 209 ? -20.220 -19.010 40.313 1.00 88.81 209 LYS A CA 1
ATOM 1638 C C . LYS A 1 209 ? -20.893 -17.834 41.023 1.00 88.81 209 LYS A C 1
ATOM 1640 O O . LYS A 1 209 ? -21.926 -18.023 41.650 1.00 88.81 209 LYS A O 1
ATOM 1645 N N . PHE A 1 210 ? -20.363 -16.619 40.874 1.00 90.19 210 PHE A N 1
ATOM 1646 C CA . PHE A 1 210 ? -20.970 -15.422 41.462 1.00 90.19 210 PHE A CA 1
ATOM 1647 C C . PHE A 1 210 ? -22.412 -15.201 40.980 1.00 90.19 210 PHE A C 1
ATOM 1649 O O . PHE A 1 210 ? -23.294 -14.885 41.775 1.00 90.19 210 PHE A O 1
ATOM 1656 N N . LEU A 1 211 ? -22.667 -15.380 39.680 1.00 88.81 211 LEU A N 1
ATOM 1657 C CA . LEU A 1 211 ? -24.004 -15.236 39.101 1.00 88.81 211 LEU A CA 1
ATOM 1658 C C . LEU A 1 211 ? -24.980 -16.313 39.599 1.00 88.81 211 LEU A C 1
ATOM 1660 O O . LEU A 1 211 ? -26.156 -16.002 39.788 1.00 88.81 211 LEU A O 1
ATOM 1664 N N . LEU A 1 212 ? -24.512 -17.543 39.843 1.00 90.81 212 LEU A N 1
ATOM 1665 C CA . LEU A 1 212 ? -25.319 -18.591 40.477 1.00 90.81 212 LEU A CA 1
ATOM 1666 C C . LEU A 1 212 ? -25.629 -18.266 41.939 1.00 90.81 212 LEU A C 1
ATOM 1668 O O . LEU A 1 212 ? -26.801 -18.279 42.310 1.00 90.81 212 LEU A O 1
ATOM 1672 N N . ASP A 1 213 ? -24.618 -17.901 42.732 1.00 91.88 213 ASP A N 1
ATOM 1673 C CA . ASP A 1 213 ? -24.791 -17.510 44.138 1.00 91.88 213 ASP A CA 1
ATOM 1674 C C . ASP A 1 213 ? -25.781 -16.329 44.251 1.00 91.88 213 ASP A C 1
ATOM 1676 O O . ASP A 1 213 ? -26.658 -16.292 45.118 1.00 91.88 213 ASP A O 1
ATOM 1680 N N . PHE A 1 214 ? -25.700 -15.371 43.320 1.00 92.50 214 PHE A N 1
ATOM 1681 C CA . PHE A 1 214 ? -26.628 -14.246 43.239 1.00 92.50 214 PHE A CA 1
ATOM 1682 C C . PHE A 1 214 ? -28.045 -14.669 42.825 1.00 92.50 214 PHE A C 1
ATOM 1684 O O . PHE A 1 214 ? -29.021 -14.179 43.394 1.00 92.50 214 PHE A O 1
ATOM 1691 N N . ALA A 1 215 ? -28.188 -15.592 41.869 1.00 91.50 215 ALA A N 1
ATOM 1692 C CA . ALA A 1 215 ? -29.488 -16.135 41.485 1.00 91.50 215 ALA A CA 1
ATOM 1693 C C . ALA A 1 215 ? -30.163 -16.875 42.653 1.00 91.50 215 ALA A C 1
ATOM 1695 O O . ALA A 1 215 ? -31.361 -16.697 42.878 1.00 91.50 215 ALA A O 1
ATOM 1696 N N . GLU A 1 216 ? -29.410 -17.668 43.421 1.00 93.75 216 GLU A N 1
ATOM 1697 C CA . GLU A 1 216 ? -29.909 -18.343 44.626 1.00 93.75 216 GLU A CA 1
ATOM 1698 C C . GLU A 1 216 ? -30.344 -17.345 45.700 1.00 93.75 216 GLU A C 1
ATOM 1700 O O . GLU A 1 216 ? -31.441 -17.474 46.248 1.00 93.75 216 GLU A O 1
ATOM 1705 N N . TYR A 1 217 ? -29.545 -16.301 45.941 1.00 94.69 217 TYR A N 1
ATOM 1706 C CA . TYR A 1 217 ? -29.917 -15.212 46.843 1.00 94.69 217 TYR A CA 1
ATOM 1707 C C . TYR A 1 217 ? -31.235 -14.542 46.429 1.00 94.69 217 TYR A C 1
ATOM 1709 O O . TYR A 1 217 ? -32.124 -14.368 47.262 1.00 94.69 217 TYR A O 1
ATOM 1717 N N . LEU A 1 218 ? -31.398 -14.204 45.145 1.00 91.81 218 LEU A N 1
ATOM 1718 C CA . LEU A 1 218 ? -32.622 -13.577 44.638 1.00 91.81 218 LEU A CA 1
ATOM 1719 C C . LEU A 1 218 ? -33.850 -14.484 44.786 1.00 91.81 218 LEU A C 1
ATOM 1721 O O . LEU A 1 218 ? -34.928 -13.984 45.102 1.00 91.81 218 LEU A O 1
ATOM 1725 N N . ARG A 1 219 ? -33.702 -15.802 44.593 1.00 92.56 219 ARG A N 1
ATOM 1726 C CA . ARG A 1 219 ? -34.789 -16.771 44.823 1.00 92.56 219 ARG A CA 1
ATOM 1727 C C . ARG A 1 219 ? -35.167 -16.848 46.300 1.00 92.56 219 ARG A C 1
ATOM 1729 O O . ARG A 1 219 ? -36.347 -16.734 46.617 1.00 92.56 219 ARG A O 1
ATOM 1736 N N . ALA A 1 220 ? -34.181 -16.954 47.189 1.00 92.12 220 ALA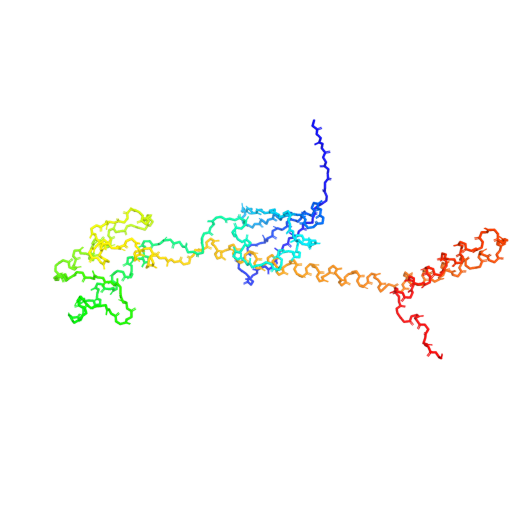 A N 1
ATOM 1737 C CA . ALA A 1 220 ? -34.410 -16.972 48.632 1.00 92.12 220 ALA A CA 1
ATOM 1738 C C . ALA A 1 220 ? -35.061 -15.670 49.130 1.00 92.12 220 ALA A C 1
ATOM 1740 O O . ALA A 1 220 ? -35.926 -15.689 50.004 1.00 92.12 220 ALA A O 1
ATOM 1741 N N . GLU A 1 221 ? -34.677 -14.527 48.559 1.00 90.56 221 GLU A N 1
ATOM 1742 C CA . GLU A 1 221 ? -35.284 -13.245 48.898 1.00 90.56 221 GLU A CA 1
ATOM 1743 C C . GLU A 1 221 ? -36.716 -13.148 48.358 1.00 90.56 221 GLU A C 1
ATOM 1745 O O . GLU A 1 221 ? -37.609 -12.730 49.088 1.00 90.56 221 GLU A O 1
ATOM 1750 N N . ALA A 1 222 ? -36.981 -13.628 47.139 1.00 89.44 222 ALA A N 1
ATOM 1751 C CA . ALA A 1 222 ? -38.329 -13.695 46.573 1.00 89.44 222 ALA A CA 1
ATOM 1752 C C . ALA A 1 222 ? -39.301 -14.525 47.435 1.00 89.44 222 ALA A C 1
ATOM 1754 O O . ALA A 1 222 ? -40.483 -14.201 47.495 1.00 89.44 222 ALA A O 1
ATOM 1755 N N . GLU A 1 223 ? -38.820 -15.564 48.124 1.00 88.62 223 GLU A N 1
ATOM 1756 C CA . GLU A 1 223 ? -39.615 -16.351 49.080 1.00 88.62 223 GLU A CA 1
ATOM 1757 C C . GLU A 1 223 ? -39.928 -15.592 50.381 1.00 88.62 223 GLU A C 1
ATOM 1759 O O . GLU A 1 223 ? -40.943 -15.864 51.025 1.00 88.62 223 GLU A O 1
ATOM 1764 N N . ARG A 1 224 ? -39.088 -14.626 50.776 1.00 86.81 224 ARG A N 1
ATOM 1765 C CA . ARG A 1 224 ? -39.296 -13.812 51.987 1.00 86.81 224 ARG A CA 1
ATOM 1766 C C . ARG A 1 224 ? -40.280 -12.669 51.785 1.00 86.81 224 ARG A C 1
ATOM 1768 O O . ARG A 1 224 ? -40.974 -12.294 52.732 1.00 86.81 224 ARG A O 1
ATOM 1775 N N . ILE A 1 225 ? -40.326 -12.086 50.590 1.00 81.44 225 ILE A N 1
ATOM 1776 C CA . ILE A 1 225 ? -41.203 -10.948 50.290 1.00 81.44 225 ILE A CA 1
ATOM 1777 C C . ILE A 1 225 ? -42.524 -11.440 49.708 1.00 81.44 225 ILE A C 1
ATOM 1779 O O . ILE A 1 225 ? -42.561 -12.159 48.718 1.00 81.44 225 ILE A O 1
ATOM 1783 N N . GLY A 1 226 ? -43.635 -11.013 50.312 1.00 68.50 226 GLY A N 1
ATOM 1784 C CA . GLY A 1 226 ? -44.977 -11.372 49.852 1.00 68.50 226 GLY A CA 1
ATOM 1785 C C . GLY A 1 226 ? -45.274 -10.950 48.402 1.00 68.50 226 GLY A C 1
ATOM 1786 O O . GLY A 1 226 ? -44.622 -10.067 47.840 1.00 68.50 226 GLY A O 1
ATOM 1787 N N . ASN A 1 227 ? -46.322 -11.562 47.837 1.00 69.25 227 ASN A N 1
ATOM 1788 C CA . ASN A 1 227 ? -46.700 -11.669 46.413 1.00 69.25 227 ASN A CA 1
ATOM 1789 C C . ASN A 1 227 ? -46.482 -10.461 45.467 1.00 69.25 227 ASN A C 1
ATOM 1791 O O . ASN A 1 227 ? -46.430 -10.657 44.257 1.00 69.25 227 ASN A O 1
ATOM 1795 N N . GLY A 1 228 ? -46.375 -9.222 45.952 1.00 70.88 228 GLY A N 1
ATOM 1796 C CA . GLY A 1 228 ? -46.296 -8.021 45.108 1.00 70.88 228 GLY A CA 1
ATOM 1797 C C . GLY A 1 228 ? -44.968 -7.807 44.362 1.00 70.88 228 GLY A C 1
ATOM 1798 O O . GLY A 1 228 ? -44.978 -7.175 43.311 1.00 70.88 22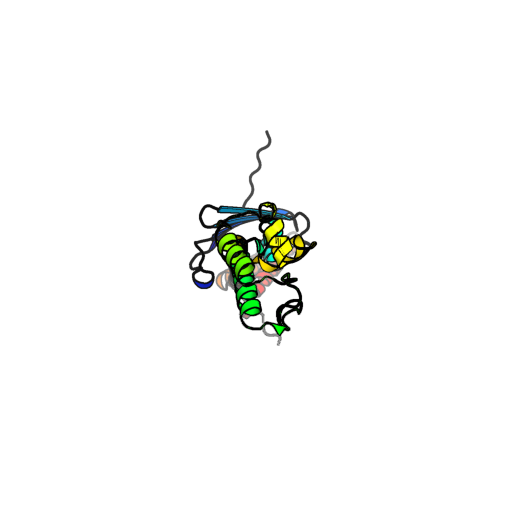8 GLY A O 1
ATOM 1799 N N . HIS A 1 229 ? -43.840 -8.330 44.866 1.00 71.38 229 HIS A N 1
ATOM 1800 C CA . HIS A 1 229 ? -42.494 -8.098 44.288 1.00 71.38 229 HIS A CA 1
ATOM 1801 C C . HIS A 1 229 ? -41.761 -9.383 43.864 1.00 71.38 229 HIS A C 1
ATOM 1803 O O . HIS A 1 229 ? -40.684 -9.329 43.270 1.00 71.38 229 HIS A O 1
ATOM 1809 N N . GLN A 1 230 ? -42.366 -10.542 44.122 1.00 86.31 230 GLN A N 1
ATOM 1810 C CA . GLN A 1 230 ? -41.767 -11.861 43.921 1.00 86.31 230 GLN A CA 1
ATOM 1811 C C . GLN A 1 230 ? -41.433 -12.150 42.447 1.00 86.31 230 GLN A C 1
ATOM 1813 O O . GLN A 1 230 ? -40.354 -12.649 42.133 1.00 86.31 230 GLN A O 1
ATOM 1818 N N . ALA A 1 231 ? -42.323 -11.780 41.521 1.00 86.12 231 ALA A N 1
ATOM 1819 C CA . ALA A 1 231 ? -42.157 -12.073 40.095 1.00 86.12 231 ALA A CA 1
ATOM 1820 C C . ALA A 1 231 ? -40.930 -11.382 39.469 1.00 86.12 231 ALA A C 1
ATOM 1822 O O . ALA A 1 231 ? -40.246 -11.972 38.635 1.00 86.12 231 ALA A O 1
ATOM 1823 N N . GLY A 1 232 ? -40.622 -10.148 39.888 1.00 86.94 232 GLY A N 1
ATOM 1824 C CA . GLY A 1 232 ? -39.463 -9.407 39.380 1.00 86.94 232 GLY A CA 1
ATOM 1825 C C . GLY A 1 232 ? -38.133 -10.026 39.813 1.00 86.94 232 GLY A C 1
ATOM 1826 O O . GLY A 1 232 ? -37.196 -10.093 39.018 1.00 86.94 232 GLY A O 1
ATOM 1827 N N . LEU A 1 233 ? -38.068 -10.531 41.048 1.00 88.19 233 LEU A N 1
ATOM 1828 C CA . LEU A 1 233 ? -36.875 -11.186 41.585 1.00 88.19 233 LEU A CA 1
ATOM 1829 C C . LEU A 1 233 ? -36.644 -12.562 40.971 1.00 88.19 233 LEU A C 1
ATOM 1831 O O . LEU A 1 233 ? -35.511 -12.873 40.618 1.00 88.19 233 LEU A O 1
ATOM 1835 N N . LEU A 1 234 ? -37.705 -13.347 40.765 1.00 90.50 234 LEU A N 1
ATOM 1836 C CA . LEU A 1 234 ? -37.604 -14.628 40.063 1.00 90.50 234 LEU A CA 1
ATOM 1837 C C . LEU A 1 234 ? -37.128 -14.438 38.616 1.00 90.50 234 LEU A C 1
ATOM 1839 O O . LEU A 1 234 ? -36.215 -15.131 38.175 1.00 90.50 234 LEU A O 1
ATOM 1843 N N . TYR A 1 235 ? -37.653 -13.433 37.908 1.00 89.94 235 TYR A N 1
ATOM 1844 C CA . TYR A 1 235 ? -37.187 -13.099 36.559 1.00 89.94 235 TYR A CA 1
ATOM 1845 C C . TYR A 1 235 ? -35.706 -12.686 36.529 1.00 89.94 235 TYR A C 1
ATOM 1847 O O . TYR A 1 235 ? -34.950 -13.104 35.648 1.00 89.94 235 TYR A O 1
ATOM 1855 N N . ALA A 1 236 ? -35.270 -11.876 37.497 1.00 88.88 236 ALA A N 1
ATOM 1856 C CA . ALA A 1 236 ? -33.868 -11.490 37.624 1.00 88.88 236 ALA A CA 1
ATOM 1857 C C . ALA A 1 236 ? -32.966 -12.694 37.953 1.00 88.88 236 ALA A C 1
ATOM 1859 O O . ALA A 1 236 ? -31.886 -12.815 37.373 1.00 88.88 236 ALA A O 1
ATOM 1860 N N . ALA A 1 237 ? -33.426 -13.604 38.816 1.00 91.00 237 ALA A N 1
ATOM 1861 C CA . ALA A 1 237 ? -32.712 -14.827 39.167 1.00 91.00 237 ALA A CA 1
ATOM 1862 C C . ALA A 1 237 ? -32.531 -15.755 37.960 1.00 91.00 237 ALA A C 1
ATOM 1864 O O . ALA A 1 237 ? -31.426 -16.235 37.713 1.00 91.00 237 ALA A O 1
ATOM 1865 N N . ASP A 1 238 ? -33.578 -15.961 37.160 1.00 92.38 238 ASP A N 1
ATOM 1866 C CA . ASP A 1 238 ? -33.495 -16.804 35.964 1.00 92.38 238 ASP A CA 1
ATOM 1867 C C . ASP A 1 238 ? -32.581 -16.194 34.899 1.00 92.38 238 ASP A C 1
ATOM 1869 O O . ASP A 1 238 ? -31.817 -16.907 34.246 1.00 92.38 238 ASP A O 1
ATOM 1873 N N . ARG A 1 239 ? -32.574 -14.861 34.770 1.00 91.94 239 ARG A N 1
ATOM 1874 C CA . ARG A 1 239 ? -31.606 -14.164 33.917 1.00 91.94 239 ARG A CA 1
ATOM 1875 C C . ARG A 1 239 ? -30.168 -14.324 34.401 1.00 91.94 239 ARG A C 1
ATOM 1877 O O . ARG A 1 239 ? -29.293 -14.550 33.566 1.00 91.94 239 ARG A O 1
ATOM 1884 N N . ALA A 1 240 ? -29.922 -14.199 35.703 1.00 86.31 240 ALA A N 1
ATOM 1885 C CA . ALA A 1 240 ? -28.594 -14.385 36.280 1.00 86.31 240 ALA A CA 1
ATOM 1886 C C . ALA A 1 240 ? -28.105 -15.831 36.092 1.00 86.31 240 ALA A C 1
ATOM 1888 O O . ALA A 1 240 ? -26.987 -16.040 35.628 1.00 86.31 240 ALA A O 1
ATOM 1889 N N . ALA A 1 241 ? -28.970 -16.825 36.321 1.00 88.31 241 ALA A N 1
ATOM 1890 C CA . ALA A 1 241 ? -28.659 -18.233 36.078 1.00 88.31 241 ALA A CA 1
ATOM 1891 C C . ALA A 1 241 ? -28.377 -18.516 34.590 1.00 88.31 241 ALA A C 1
ATOM 1893 O O . ALA A 1 241 ? -27.395 -19.174 34.259 1.00 88.31 241 ALA A O 1
ATOM 1894 N N . ALA A 1 242 ? -29.178 -17.965 33.672 1.00 86.12 242 ALA A N 1
ATOM 1895 C CA . ALA A 1 242 ? -28.935 -18.096 32.235 1.00 86.12 242 ALA A CA 1
ATOM 1896 C C . ALA A 1 242 ? -27.585 -17.491 31.812 1.00 86.12 242 ALA A C 1
ATOM 1898 O O . ALA A 1 242 ? -26.879 -18.077 30.992 1.00 86.12 242 ALA A O 1
ATOM 1899 N N . GLN A 1 243 ? -27.205 -16.346 32.388 1.00 84.62 243 GLN A N 1
ATOM 1900 C CA . GLN A 1 243 ? -25.888 -15.744 32.169 1.00 84.62 243 GLN A CA 1
ATOM 1901 C C . GLN A 1 243 ? -24.761 -16.594 32.763 1.00 84.62 243 GLN A C 1
ATOM 1903 O O . GLN A 1 243 ? -23.720 -16.725 32.129 1.00 84.62 243 GLN A O 1
ATOM 1908 N N . ALA A 1 244 ? -24.973 -17.226 33.920 1.00 84.81 244 ALA A N 1
ATOM 1909 C CA . ALA A 1 244 ? -24.005 -18.147 34.506 1.00 84.81 244 ALA A CA 1
ATOM 1910 C C . ALA A 1 244 ? -23.755 -19.377 33.617 1.00 84.81 244 ALA A C 1
ATOM 1912 O O . ALA A 1 244 ? -22.608 -19.742 33.395 1.00 84.81 244 ALA A O 1
ATOM 1913 N N . TYR A 1 245 ? -24.802 -19.975 33.038 1.00 84.00 245 TYR A N 1
ATOM 1914 C CA . TYR A 1 245 ? -24.661 -21.116 32.119 1.00 84.00 245 TYR A CA 1
ATOM 1915 C C . TYR A 1 245 ? -24.008 -20.749 30.783 1.00 84.00 245 TYR A C 1
ATOM 1917 O O . TYR A 1 245 ? -23.357 -21.582 30.152 1.00 84.00 245 TYR A O 1
ATOM 1925 N N . GLN A 1 246 ? -24.187 -19.506 30.328 1.00 81.00 246 GLN A N 1
ATOM 1926 C CA . GLN A 1 246 ? -23.418 -18.979 29.201 1.00 81.00 246 GLN A CA 1
ATOM 1927 C C . GLN A 1 246 ? -21.949 -18.791 29.577 1.00 81.00 246 GLN A C 1
ATOM 1929 O O . GLN A 1 246 ? -21.090 -18.989 28.718 1.00 81.00 246 GLN A O 1
ATOM 1934 N N . ALA A 1 247 ? -21.688 -18.442 30.841 1.00 80.19 247 ALA A N 1
ATOM 1935 C CA . ALA A 1 247 ? -20.353 -18.170 31.334 1.00 80.19 247 ALA A CA 1
ATOM 1936 C C . ALA A 1 247 ? -19.543 -19.415 31.721 1.00 80.19 247 ALA A C 1
ATOM 1938 O O . ALA A 1 247 ? -18.321 -19.400 31.697 1.00 80.19 247 ALA A O 1
ATOM 1939 N N . ASP A 1 248 ? -20.204 -20.524 32.032 1.00 81.75 248 ASP A N 1
ATOM 1940 C CA . ASP A 1 248 ? -19.558 -21.820 32.193 1.00 81.75 248 ASP A CA 1
ATOM 1941 C C . ASP A 1 248 ? -20.499 -22.919 31.695 1.00 81.75 248 ASP A C 1
ATOM 1943 O O . ASP A 1 248 ? -21.465 -23.321 32.349 1.00 81.75 248 ASP A O 1
ATOM 1947 N N . ARG A 1 249 ? -20.201 -23.422 30.494 1.00 73.56 249 ARG A N 1
ATOM 1948 C CA . ARG A 1 249 ? -20.997 -24.470 29.845 1.00 73.56 249 ARG A CA 1
ATOM 1949 C C . ARG A 1 249 ? -20.934 -25.810 30.576 1.00 73.56 249 ARG A C 1
ATOM 1951 O O . ARG A 1 249 ? -21.801 -26.645 30.324 1.00 73.56 249 ARG A O 1
ATOM 1958 N N . SER A 1 250 ? -19.956 -26.029 31.460 1.00 77.75 250 SER A N 1
ATOM 1959 C CA . SER A 1 250 ? -19.894 -27.247 32.277 1.00 77.75 250 SER 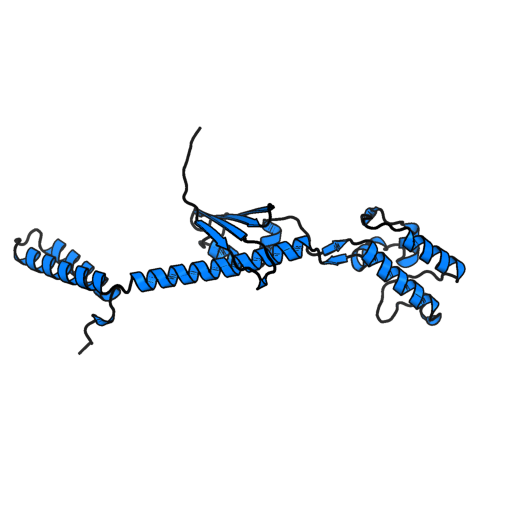A CA 1
ATOM 1960 C C . SER A 1 250 ? -21.017 -27.308 33.320 1.00 77.75 250 SER A C 1
ATOM 1962 O O . SER A 1 250 ? -21.378 -28.395 33.767 1.00 77.75 250 SER A O 1
ATOM 1964 N N . LEU A 1 251 ? -21.624 -26.160 33.648 1.00 71.44 251 LEU A N 1
ATOM 1965 C CA . LEU A 1 251 ? -22.736 -26.044 34.592 1.00 71.44 251 LEU A CA 1
ATOM 1966 C C . LEU A 1 251 ? -24.097 -26.390 33.973 1.00 71.44 251 LEU A C 1
ATOM 1968 O O . LEU A 1 251 ? -25.086 -26.467 34.701 1.00 71.44 251 LEU A O 1
ATOM 1972 N N . ILE A 1 252 ? -24.183 -26.585 32.649 1.00 72.88 252 ILE A N 1
ATOM 1973 C CA . ILE A 1 252 ? -25.435 -26.971 31.990 1.00 72.88 252 ILE A CA 1
ATOM 1974 C C . ILE A 1 252 ? -25.811 -28.380 32.476 1.00 72.88 252 ILE A C 1
ATOM 1976 O O . ILE A 1 252 ? -25.058 -29.322 32.217 1.00 72.88 252 ILE A O 1
ATOM 1980 N N . PRO A 1 253 ? -26.969 -28.565 33.139 1.00 65.88 253 PRO A N 1
ATOM 1981 C CA . PRO A 1 253 ? -27.389 -29.880 33.598 1.00 65.88 253 PRO A CA 1
ATOM 1982 C C . PRO A 1 253 ? -27.482 -30.833 32.406 1.00 65.88 253 PRO A C 1
ATOM 1984 O O . PRO A 1 253 ? -28.151 -30.533 31.410 1.00 65.88 253 PRO A O 1
ATOM 1987 N N . SER A 1 254 ? -26.808 -31.979 32.489 1.00 51.25 254 SER A N 1
ATOM 1988 C CA . SER A 1 254 ? -26.957 -33.045 31.504 1.00 51.25 254 SER A CA 1
ATOM 1989 C C . SER A 1 254 ? -28.433 -33.438 31.448 1.00 51.25 254 SER A C 1
ATOM 1991 O O . SER A 1 254 ? -29.027 -33.780 32.469 1.00 51.25 254 SER A O 1
ATOM 1993 N N . ARG A 1 255 ? -29.047 -33.338 30.260 1.00 45.25 255 ARG A N 1
ATOM 1994 C CA . ARG A 1 255 ? -30.427 -33.795 30.044 1.00 45.25 255 ARG A CA 1
ATOM 1995 C C . ARG A 1 255 ? -30.489 -35.289 30.381 1.00 45.25 255 ARG A C 1
ATOM 1997 O O . ARG A 1 255 ? -29.981 -36.095 29.603 1.00 45.25 255 ARG A O 1
ATOM 2004 N N . GLN A 1 256 ? -31.047 -35.616 31.545 1.00 36.75 256 GLN A N 1
ATOM 2005 C CA . GLN A 1 256 ? -31.537 -36.952 31.884 1.00 36.75 256 GLN A CA 1
ATOM 2006 C C . GLN A 1 256 ? -32.945 -37.138 31.328 1.00 36.75 256 GLN A C 1
ATOM 2008 O O . GLN A 1 256 ? -33.703 -36.138 31.306 1.00 36.75 256 GLN A O 1
#

Foldseek 3Di:
DDDDDADKDWDWQPPLVVLPFDIKIWIKADPDQQWIKIWIDGDNDIWMAITPHQPRDGPLVSLLPDDLVVVCVRTDPDDQKDFWLVQLLVVQLVLLVVCVVDVVCQCQQDPVGRFWNQHDDDPVRSVVLNVVSVVRDTPPDLVNPPVVSQCNTGNPPSSVVSRVRRIDGDPVSSSSSSSSVSSSVVSVVVVVVVVVVVQVQLQDLVLLVVLQVQLVVLQVVLVVDPDPCNVVSNVSSVVSNVSSCSRHVVPPDDDD

InterPro domains:
  IPR058701 PhiTE_072-like [PF26211] (1-189)